Protein AF-0000000078525455 (afdb_homodimer)

Foldseek 3Di:
DAEFEDDDPLLCVLCLPPLLVVLQVVQQQDQFFDFLVRSCVVSVHDSVVSVVSQVSCVVSVQKDWDDWDQDPNDITTTMHTPLHHYHHCCVDDDPCNVSVVVSLVVLVVVLVVVLVVLVVVCPVVDPPPDPVVCVPSDDDDDDDDDDDPVVLVVVVCVVVVVCSVCSRHDPVDGDDDDDDDDDDPDPPVPD/DAEFEDDDPLLCCLCLPPLLVVLLVVQQQDQFFDFLVRSCVVSVHDSVVSVVSQVSCVVSVQKDWDDWDQDPNDITTTMHTPLHHYHHCCVDDDPCNVSVVVSLVVLVVVLVVVLVVLVVVQPVPDPPPDPVVCVPSDDDDDDDDDDDPVVLVVVVCVVVVVCSVCSHHDPVDGDDDDDDDDDDPDPPVPD

Secondary structure (DSSP, 8-state):
--EEE--SHHHHHHHH-HHHHHHHHHHHH-SS-B-HHHHHHHHTS-HHHHHHHHHHHHHHTSEEEEEEEEETTEEEEEEEE---EEE--TTS--TTHHHHHHHHHHHHHHHHHHHHHHHHHHHHHS-TT-GGGGGGTEEEEEEEEEE-HHHHHHHHHHHHHHHHHT-S--TT-EEEEEEEEEEE--SSTT-/--EEE--SHHHHHHHH-HHHHHHHHHHHH-SS-B-HHHHHHHHTS-HHHHHHHHHHHHHHTSEEEEEEEEETTEEEEEEEE---EEE--TTS--TTHHHHHHHHHHHHHHHHHHHHHHHHHHHHHS-TT-GGGGGGTEEEEEEEEEE-HHHHHHHHHHHHHHHHHT-S--TT-EEEEEEEEEEE--SSTT-

Sequence (382 aa):
MDKITLSTKKELEIYMNPVRQKLLRLLGRSKTPMTPKQLSDKLEISPSSVQHHIKKLSSLGVVELDHTEMINGITARYYKPTYVNVQIGLDHPDENNMQKEVLVQEQIARTYEGFLTQKKKYLERYDSAEPESTSNLGDILTGVIHLSEGEGKELLMMITDYLDRHAIPSEEKSPWEYAFILYNAEENPHEMDKITLSTKKELEIYMNPVRQKLLRLLGRSKTPMTPKQLSDKLEISPSSVQHHIKKLSSLGVVELDHTEMINGITARYYKPTYVNVQIGLDHPDENNMQKEVLVQEQIARTYEGFLTQKKKYLERYDSAEPESTSNLGDILTGVIHLSEGEGKELLMMITDYLDRHAIPSEEKSPWEYAFILYNAEENPHE

Organism: NCBI:txid29354

Nearest PDB structures (foldseek):
  2cwe-assembly1_A  TM=5.671E-01  e=1.864E-07  Pyrococcus horikoshii OT3
  3r0a-assembly1_A  TM=5.643E-01  e=3.741E-04  Methanosarcina mazei
  2p4w-assembly1_A  TM=4.310E-01  e=6.018E-04  Pyrococcus furiosus
  8g5s-assembly1_A  TM=4.315E-01  e=8.216E-03  Streptomyces sp. CB03234
  8g5s-assembly1_B  TM=3.822E-01  e=1.488E-02  Streptomyces sp. CB03234

Radius of gyration: 23.17 Å; Cα contacts (8 Å, |Δi|>4): 553; chains: 2; bounding box: 57×84×47 Å

InterPro domains:
  IPR011991 ArsR-like helix-turn-helix domain [cd00090] (17-82)
  IPR036388 Winged helix-like DNA-binding domain superfamily [G3DSA:1.10.10.10] (4-83)
  IPR036390 Winged helix DNA-binding domain superfamily [SSF46785] (10-108)

Structure (mmCIF, N/CA/C/O backbone):
data_AF-0000000078525455-model_v1
#
loop_
_entity.id
_entity.type
_entity.pdbx_description
1 polymer 'HTH arsR-type domain-containing protein'
#
loop_
_atom_site.group_PDB
_atom_site.id
_atom_site.type_symbol
_atom_site.label_atom_id
_atom_site.label_alt_id
_atom_site.label_comp_id
_atom_site.label_asym_id
_atom_site.label_entity_id
_atom_site.label_seq_id
_atom_site.pdbx_PDB_ins_code
_atom_site.Cartn_x
_atom_site.Cartn_y
_atom_site.Cartn_z
_atom_site.occupancy
_atom_site.B_iso_or_equiv
_atom_site.auth_seq_id
_atom_site.auth_comp_id
_atom_site.auth_asym_id
_atom_site.auth_atom_id
_atom_site.pdbx_PDB_model_num
ATOM 1 N N . MET A 1 1 ? 11.344 -16.484 4.934 1 75.31 1 MET A N 1
ATOM 2 C CA . MET A 1 1 ? 11.336 -16.953 3.547 1 75.31 1 MET A CA 1
ATOM 3 C C . MET A 1 1 ? 12.648 -16.625 2.854 1 75.31 1 MET A C 1
ATOM 5 O O . MET A 1 1 ? 13.312 -15.648 3.203 1 75.31 1 MET A O 1
ATOM 9 N N . ASP A 1 2 ? 12.992 -17.547 1.9 1 87.5 2 ASP A N 1
ATOM 10 C CA . ASP A 1 2 ? 14.188 -17.312 1.103 1 87.5 2 ASP A CA 1
ATOM 11 C C . ASP A 1 2 ? 14.047 -16.031 0.274 1 87.5 2 ASP A C 1
ATOM 13 O O . ASP A 1 2 ? 12.938 -15.586 -0.004 1 87.5 2 ASP A O 1
ATOM 17 N N . LYS A 1 3 ? 15.219 -15.5 0.036 1 93.19 3 LYS A N 1
ATOM 18 C CA . LYS A 1 3 ? 15.234 -14.258 -0.736 1 93.19 3 LYS A CA 1
ATOM 19 C C . LYS A 1 3 ? 15.992 -14.438 -2.047 1 93.19 3 LYS A C 1
ATOM 21 O O . LYS A 1 3 ? 17.031 -15.102 -2.084 1 93.19 3 LYS A O 1
ATOM 26 N N . ILE A 1 4 ? 15.438 -13.852 -3.098 1 94.94 4 ILE A N 1
ATOM 27 C CA . ILE A 1 4 ? 16.109 -13.75 -4.387 1 94.94 4 ILE A CA 1
ATOM 28 C C . ILE A 1 4 ? 16.328 -12.281 -4.742 1 94.94 4 ILE A C 1
ATOM 30 O O . ILE A 1 4 ? 15.391 -11.492 -4.762 1 94.94 4 ILE A O 1
ATOM 34 N N . THR A 1 5 ? 17.594 -11.961 -4.941 1 93.44 5 THR A N 1
ATOM 35 C CA . THR A 1 5 ? 17.922 -10.602 -5.363 1 93.44 5 THR A CA 1
ATOM 36 C C . THR A 1 5 ? 18.234 -10.562 -6.859 1 93.44 5 THR A C 1
ATOM 38 O O . THR A 1 5 ? 19.094 -11.281 -7.34 1 93.44 5 THR A O 1
ATOM 41 N N . LEU A 1 6 ? 17.438 -9.773 -7.566 1 92.56 6 LEU A N 1
ATOM 42 C CA . LEU A 1 6 ? 17.719 -9.586 -8.984 1 92.56 6 LEU A CA 1
ATOM 43 C C . LEU A 1 6 ? 18.781 -8.516 -9.195 1 92.56 6 LEU A C 1
ATOM 45 O O . LEU A 1 6 ? 18.562 -7.348 -8.883 1 92.56 6 LEU A O 1
ATOM 49 N N . SER A 1 7 ? 19.922 -8.891 -9.688 1 84.69 7 SER A N 1
ATOM 50 C CA . SER A 1 7 ? 21.078 -8.008 -9.68 1 84.69 7 SER A CA 1
ATOM 51 C C . SER A 1 7 ? 21.547 -7.688 -11.102 1 84.69 7 SER A C 1
ATOM 53 O O . SER A 1 7 ? 22.328 -6.754 -11.305 1 84.69 7 SER A O 1
ATOM 55 N N . THR A 1 8 ? 21.094 -8.5 -12.039 1 89.56 8 THR A N 1
ATOM 56 C CA . THR A 1 8 ? 21.562 -8.273 -13.406 1 89.56 8 THR A CA 1
ATOM 57 C C . THR A 1 8 ? 20.406 -7.809 -14.289 1 89.56 8 THR A C 1
ATOM 59 O O . THR A 1 8 ? 19.234 -8.07 -13.992 1 89.56 8 THR A O 1
ATOM 62 N N . LYS A 1 9 ? 20.828 -7.207 -15.352 1 90.19 9 LYS A N 1
ATOM 63 C CA . LYS A 1 9 ? 19.859 -6.773 -16.344 1 90.19 9 LYS A CA 1
ATOM 64 C C . LYS A 1 9 ? 19.047 -7.953 -16.891 1 90.19 9 LYS A C 1
ATOM 66 O O . LYS A 1 9 ? 17.828 -7.855 -17.062 1 90.19 9 LYS A O 1
ATOM 71 N N . LYS A 1 10 ? 19.734 -9.031 -17.094 1 94.06 10 LYS A N 1
ATOM 72 C CA . LYS A 1 10 ? 19.094 -10.219 -17.625 1 94.06 10 LYS A CA 1
ATOM 73 C C . LYS A 1 10 ? 18.031 -10.75 -16.672 1 94.06 10 LYS A C 1
ATOM 75 O O . LYS A 1 10 ? 16.922 -11.086 -17.094 1 94.06 10 LYS A O 1
ATOM 80 N N . GLU A 1 11 ? 18.328 -10.875 -15.422 1 95.38 11 GLU A N 1
ATOM 81 C CA . GLU A 1 11 ? 17.391 -11.359 -14.414 1 95.38 11 GLU A CA 1
ATOM 82 C C . GLU A 1 11 ? 16.172 -10.453 -14.328 1 95.38 11 GLU A C 1
ATOM 84 O O . GLU A 1 11 ? 15.039 -10.93 -14.25 1 95.38 11 GLU A O 1
ATOM 89 N N . LEU A 1 12 ? 16.438 -9.188 -14.398 1 93.69 12 LEU A N 1
ATOM 90 C CA . LEU A 1 12 ? 15.359 -8.203 -14.312 1 93.69 12 LEU A CA 1
ATOM 91 C C . LEU A 1 12 ? 14.445 -8.297 -15.531 1 93.69 12 LEU A C 1
ATOM 93 O O . LEU A 1 12 ? 13.219 -8.258 -15.398 1 93.69 12 LEU A O 1
ATOM 97 N N . GLU A 1 13 ? 15.016 -8.461 -16.641 1 94.5 13 GLU A N 1
ATOM 98 C CA . GLU A 1 13 ? 14.242 -8.586 -17.875 1 94.5 13 GLU A CA 1
ATOM 99 C C . GLU A 1 13 ? 13.352 -9.828 -17.844 1 94.5 13 GLU A C 1
ATOM 101 O O . GLU A 1 13 ? 12.203 -9.789 -18.297 1 94.5 13 GLU A O 1
ATOM 106 N N . ILE A 1 14 ? 13.898 -10.883 -17.344 1 97 14 ILE A N 1
ATOM 107 C CA . ILE A 1 14 ? 13.117 -12.109 -17.234 1 97 14 ILE A CA 1
ATOM 108 C C . ILE A 1 14 ? 11.945 -11.883 -16.281 1 97 14 ILE A C 1
ATOM 110 O O . ILE A 1 14 ? 10.797 -12.18 -16.609 1 97 14 ILE A O 1
ATOM 114 N N . TYR A 1 15 ? 12.188 -11.305 -15.219 1 96.94 15 TYR A N 1
ATOM 115 C CA . TYR A 1 15 ? 11.203 -11.164 -14.156 1 96.94 15 TYR A CA 1
ATOM 116 C C . TYR A 1 15 ? 10.125 -10.156 -14.531 1 96.94 15 TYR A C 1
ATOM 118 O O . TYR A 1 15 ? 8.945 -10.352 -14.234 1 96.94 15 TYR A O 1
ATOM 126 N N . MET A 1 16 ? 10.523 -9.094 -15.211 1 95.5 16 MET A N 1
ATOM 127 C CA . MET A 1 16 ? 9.648 -7.938 -15.398 1 95.5 16 MET A CA 1
ATOM 128 C C . MET A 1 16 ? 8.758 -8.117 -16.625 1 95.5 16 MET A C 1
ATOM 130 O O . MET A 1 16 ? 7.887 -7.285 -16.891 1 95.5 16 MET A O 1
ATOM 134 N N . ASN A 1 17 ? 8.992 -9.172 -17.344 1 96.56 17 ASN A N 1
ATOM 135 C CA . ASN A 1 17 ? 8.148 -9.43 -18.5 1 96.56 17 ASN A CA 1
ATOM 136 C C . ASN A 1 17 ? 6.668 -9.438 -18.125 1 96.56 17 ASN A C 1
ATOM 138 O O . ASN A 1 17 ? 6.266 -10.109 -17.172 1 96.56 17 ASN A O 1
ATOM 142 N N . PRO A 1 18 ? 5.855 -8.703 -18.859 1 96.38 18 PRO A N 1
ATOM 143 C CA . PRO A 1 18 ? 4.449 -8.555 -18.484 1 96.38 18 PRO A CA 1
ATOM 144 C C . PRO A 1 18 ? 3.705 -9.891 -18.422 1 96.38 18 PRO A C 1
ATOM 146 O O . PRO A 1 18 ? 2.887 -10.102 -17.531 1 96.38 18 PRO A O 1
ATOM 149 N N . VAL A 1 19 ? 3.895 -10.734 -19.375 1 97.19 19 VAL A N 1
ATOM 150 C CA . VAL A 1 19 ? 3.232 -12.039 -19.391 1 97.19 19 VAL A CA 1
ATOM 151 C C . VAL A 1 19 ? 3.674 -12.859 -18.188 1 97.19 19 VAL A C 1
ATOM 153 O O . VAL A 1 19 ? 2.855 -13.523 -17.547 1 97.19 19 VAL A O 1
ATOM 156 N N . ARG A 1 20 ? 4.934 -12.836 -17.875 1 98.19 20 ARG A N 1
ATOM 157 C CA . ARG A 1 20 ? 5.465 -13.586 -16.734 1 98.19 20 ARG A CA 1
ATOM 158 C C . ARG A 1 20 ? 4.934 -13.039 -15.422 1 98.19 20 ARG A C 1
ATOM 160 O O . ARG A 1 20 ? 4.711 -13.797 -14.469 1 98.19 20 ARG A O 1
ATOM 167 N N . GLN A 1 21 ? 4.742 -11.758 -15.367 1 97.44 21 GLN A N 1
ATOM 168 C CA . GLN A 1 21 ? 4.133 -11.172 -14.18 1 97.44 21 GLN A CA 1
ATOM 169 C C . GLN A 1 21 ? 2.701 -11.672 -14 1 97.44 21 GLN A C 1
ATOM 171 O O . GLN A 1 21 ? 2.279 -11.969 -12.883 1 97.44 21 GLN A O 1
ATOM 176 N N . LYS A 1 22 ? 1.972 -11.711 -15.086 1 97.06 22 LYS A N 1
ATOM 177 C CA . LYS A 1 22 ? 0.618 -12.258 -15.031 1 97.06 22 LYS A CA 1
ATOM 178 C C . LYS A 1 22 ? 0.632 -13.719 -14.609 1 97.06 22 LYS A C 1
ATOM 180 O O . LYS A 1 22 ? -0.206 -14.156 -13.82 1 97.06 22 LYS A O 1
ATOM 185 N N . LEU A 1 23 ? 1.537 -14.453 -15.18 1 97.88 23 LEU A N 1
ATOM 186 C CA . LEU A 1 23 ? 1.695 -15.867 -14.859 1 97.88 23 LEU A CA 1
ATOM 187 C C . LEU A 1 23 ? 1.981 -16.062 -13.375 1 97.88 23 LEU A C 1
ATOM 189 O O . LEU A 1 23 ? 1.349 -16.891 -12.719 1 97.88 23 LEU A O 1
ATOM 193 N N . LEU A 1 24 ? 2.906 -15.258 -12.859 1 97.69 24 LEU A N 1
ATOM 194 C CA . LEU A 1 24 ? 3.27 -15.344 -11.445 1 97.69 24 LEU A CA 1
ATOM 195 C C . LEU A 1 24 ? 2.078 -15 -10.555 1 97.69 24 LEU A C 1
ATOM 197 O O . LEU A 1 24 ? 1.88 -15.625 -9.508 1 97.69 24 LEU A O 1
ATOM 201 N N . ARG A 1 25 ? 1.335 -14.008 -10.945 1 96.44 25 ARG A N 1
ATOM 202 C CA . ARG A 1 25 ? 0.146 -13.617 -10.195 1 96.44 25 ARG A CA 1
ATOM 203 C C . ARG A 1 25 ? -0.874 -14.758 -10.156 1 96.44 25 ARG A C 1
ATOM 205 O O . ARG A 1 25 ? -1.44 -15.047 -9.102 1 96.44 25 ARG A O 1
ATOM 212 N N . LEU A 1 26 ? -1.142 -15.422 -11.273 1 96.19 26 LEU A N 1
ATOM 213 C CA . LEU A 1 26 ? -2.074 -16.547 -11.359 1 96.19 26 LEU A CA 1
ATOM 214 C C . LEU A 1 26 ? -1.628 -17.688 -10.461 1 96.19 26 LEU A C 1
ATOM 216 O O . LEU A 1 26 ? -2.43 -18.234 -9.703 1 96.19 26 LEU A O 1
ATOM 220 N N . LEU A 1 27 ? -0.378 -18.016 -10.578 1 97.31 27 LEU A N 1
ATOM 221 C CA . LEU A 1 27 ? 0.161 -19.094 -9.758 1 97.31 27 LEU A CA 1
ATOM 222 C C . LEU A 1 27 ? 0.09 -18.75 -8.281 1 97.31 27 LEU A C 1
ATOM 224 O O . LEU A 1 27 ? -0.248 -19.594 -7.449 1 97.31 27 LEU A O 1
ATOM 228 N N . GLY A 1 28 ? 0.42 -17.516 -7.977 1 96.25 28 GLY A N 1
ATOM 229 C CA . GLY A 1 28 ? 0.411 -17.062 -6.594 1 96.25 28 GLY A CA 1
ATOM 230 C C . GLY A 1 28 ? -0.969 -17.094 -5.965 1 96.25 28 GLY A C 1
ATOM 231 O O . GLY A 1 28 ? -1.109 -17.375 -4.777 1 96.25 28 GLY A O 1
ATOM 232 N N . ARG A 1 29 ? -1.958 -16.781 -6.711 1 96 29 ARG A N 1
ATOM 233 C CA . ARG A 1 29 ? -3.328 -16.734 -6.211 1 96 29 ARG A CA 1
ATOM 234 C C . ARG A 1 29 ? -3.924 -18.141 -6.113 1 96 29 ARG A C 1
ATOM 236 O O . ARG A 1 29 ? -4.906 -18.359 -5.398 1 96 29 ARG A O 1
ATOM 243 N N . SER A 1 30 ? -3.379 -19.031 -6.848 1 95.06 30 SER A N 1
ATOM 244 C CA . SER A 1 30 ? -3.957 -20.375 -6.918 1 95.06 30 SER A CA 1
ATOM 245 C C . SER A 1 30 ? -3.645 -21.172 -5.66 1 95.06 30 SER A C 1
ATOM 247 O O . SER A 1 30 ? -2.533 -21.109 -5.133 1 95.06 30 SER A O 1
ATOM 249 N N . LYS A 1 31 ? -4.609 -22.016 -5.277 1 92.5 31 LYS A N 1
ATOM 250 C CA . LYS A 1 31 ? -4.414 -22.906 -4.133 1 92.5 31 LYS A CA 1
ATOM 251 C C . LYS A 1 31 ? -3.686 -24.172 -4.543 1 92.5 31 LYS A C 1
ATOM 253 O O . LYS A 1 31 ? -3.189 -24.922 -3.689 1 92.5 31 LYS A O 1
ATOM 258 N N . THR A 1 32 ? -3.678 -24.406 -5.836 1 94.5 32 THR A N 1
ATOM 259 C CA . THR A 1 32 ? -3.104 -25.641 -6.352 1 94.5 32 THR A CA 1
ATOM 260 C C . THR A 1 32 ? -2.117 -25.344 -7.48 1 94.5 32 THR A C 1
ATOM 262 O O . THR A 1 32 ? -2.252 -24.344 -8.188 1 94.5 32 THR A O 1
ATOM 265 N N . PRO A 1 33 ? -1.069 -26.25 -7.617 1 97.25 33 PRO A N 1
ATOM 266 C CA . 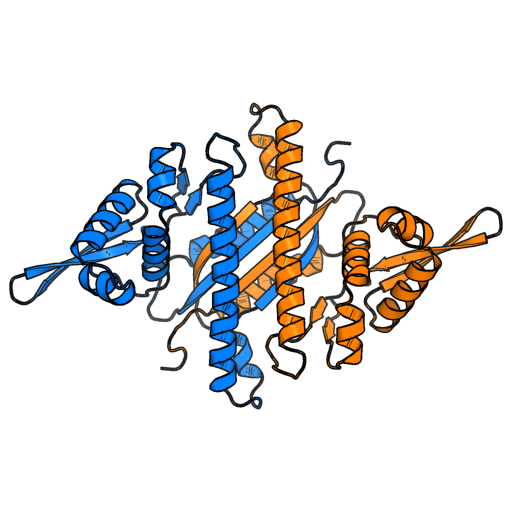PRO A 1 33 ? -0.205 -26.125 -8.797 1 97.25 33 PRO A CA 1
ATOM 267 C C . PRO A 1 33 ? -0.976 -26.219 -10.109 1 97.25 33 PRO A C 1
ATOM 269 O O . PRO A 1 33 ? -2.1 -26.734 -10.133 1 97.25 33 PRO A O 1
ATOM 272 N N . MET A 1 34 ? -0.359 -25.719 -11.195 1 97.5 34 MET A N 1
ATOM 273 C CA . MET A 1 34 ? -1.054 -25.672 -12.477 1 97.5 34 MET A CA 1
ATOM 274 C C . MET A 1 34 ? -0.164 -26.219 -13.594 1 97.5 34 MET A C 1
ATOM 276 O O . MET A 1 34 ? 1.06 -26.078 -13.539 1 97.5 34 MET A O 1
ATOM 280 N N . THR A 1 35 ? -0.818 -26.766 -14.578 1 97.19 35 THR A N 1
ATOM 281 C CA . THR A 1 35 ? -0.114 -27.203 -15.773 1 97.19 35 THR A CA 1
ATOM 282 C C . THR A 1 35 ? 0.042 -26.062 -16.766 1 97.19 35 THR A C 1
ATOM 284 O O . THR A 1 35 ? -0.703 -25.078 -16.719 1 97.19 35 THR A O 1
ATOM 287 N N . PRO A 1 36 ? 1.062 -26.203 -17.688 1 97.38 36 PRO A N 1
ATOM 288 C CA . PRO A 1 36 ? 1.165 -25.219 -18.766 1 97.38 36 PRO A CA 1
ATOM 289 C C . PRO A 1 36 ? -0.134 -25.062 -19.547 1 97.38 36 PRO A C 1
ATOM 291 O O . PRO A 1 36 ? -0.483 -23.953 -19.969 1 97.38 36 PRO A O 1
ATOM 294 N N . LYS A 1 37 ? -0.863 -26.125 -19.656 1 96.06 37 LYS A N 1
ATOM 295 C CA . LYS A 1 37 ? -2.133 -26.062 -20.375 1 96.06 37 LYS A CA 1
ATOM 296 C C . LYS A 1 37 ? -3.15 -25.203 -19.625 1 96.06 37 LYS A C 1
ATOM 298 O O . LYS A 1 37 ? -3.83 -24.375 -20.234 1 96.06 37 LYS A O 1
ATOM 303 N N . GLN A 1 38 ? -3.287 -25.453 -18.391 1 96.81 38 GLN A N 1
ATOM 304 C CA . GLN A 1 38 ? -4.195 -24.656 -17.578 1 96.81 38 GLN A CA 1
ATOM 305 C C . GLN A 1 38 ? -3.828 -23.172 -17.609 1 96.81 38 GLN A C 1
ATOM 307 O O . GLN A 1 38 ? -4.699 -22.312 -17.75 1 96.81 38 GLN A O 1
ATOM 312 N N . LEU A 1 39 ? -2.561 -22.891 -17.516 1 97.81 39 LEU A N 1
ATOM 313 C CA . LEU A 1 39 ? -2.082 -21.516 -17.562 1 97.81 39 LEU A CA 1
ATOM 314 C C . LEU A 1 39 ? -2.32 -20.891 -18.938 1 97.81 39 LEU A C 1
ATOM 316 O O . LEU A 1 39 ? -2.67 -19.719 -19.047 1 97.81 39 LEU A O 1
ATOM 320 N N . SER A 1 40 ? -2.078 -21.656 -19.938 1 97.94 40 SER A N 1
ATOM 321 C CA . SER A 1 40 ? -2.326 -21.219 -21.312 1 97.94 40 SER A CA 1
ATOM 322 C C . SER A 1 40 ? -3.771 -20.781 -21.5 1 97.94 40 SER A C 1
ATOM 324 O O . SER A 1 40 ? -4.031 -19.719 -22.078 1 97.94 40 SER A O 1
ATOM 326 N N . ASP A 1 41 ? -4.73 -21.516 -20.984 1 97.31 41 ASP A N 1
ATOM 327 C CA . ASP A 1 41 ? -6.148 -21.188 -21.078 1 97.31 41 ASP A CA 1
ATOM 328 C C . ASP A 1 41 ? -6.473 -19.891 -20.344 1 97.31 41 ASP A C 1
ATOM 330 O O . ASP A 1 41 ? -7.199 -19.047 -20.875 1 97.31 41 ASP A O 1
ATOM 334 N N . LYS A 1 42 ? -5.883 -19.688 -19.266 1 96.19 42 LYS A N 1
ATOM 335 C CA . LYS A 1 42 ? -6.18 -18.516 -18.438 1 96.19 42 LYS A CA 1
ATOM 336 C C . LYS A 1 42 ? -5.527 -17.25 -19.016 1 96.19 42 LYS A C 1
ATOM 338 O O . LYS A 1 42 ? -6.078 -16.156 -18.906 1 96.19 42 LYS A O 1
ATOM 343 N N . LEU A 1 43 ? -4.355 -17.406 -19.609 1 97 43 LEU A N 1
ATOM 344 C CA . LEU A 1 43 ? -3.605 -16.266 -20.125 1 97 43 LEU A CA 1
ATOM 345 C C . LEU A 1 43 ? -3.93 -16.031 -21.609 1 97 43 LEU A C 1
ATOM 347 O O . LEU A 1 43 ? -3.566 -14.992 -22.156 1 97 43 LEU A O 1
ATOM 351 N N . GLU A 1 44 ? -4.559 -16.953 -22.188 1 96.88 44 GLU A N 1
ATOM 352 C CA . GLU A 1 44 ? -4.922 -16.891 -23.594 1 96.88 44 GLU A CA 1
ATOM 353 C C . GLU A 1 44 ? -3.688 -16.766 -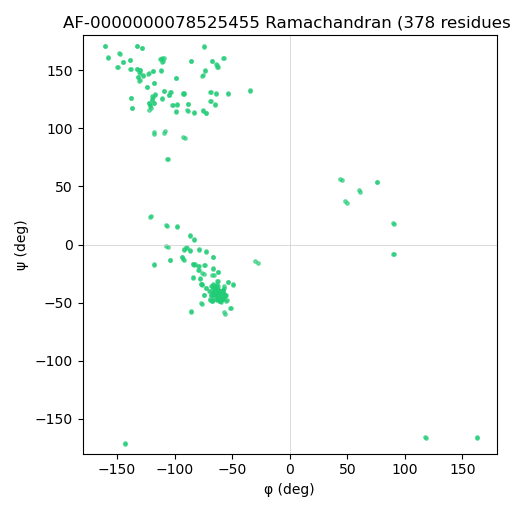24.484 1 96.88 44 GLU A C 1
ATOM 355 O O . GLU A 1 44 ? -3.629 -15.898 -25.359 1 96.88 44 GLU A O 1
ATOM 360 N N . ILE A 1 45 ? -2.682 -17.594 -24.219 1 97.44 45 ILE A N 1
ATOM 361 C CA . ILE A 1 45 ? -1.485 -17.766 -25.031 1 97.44 45 ILE A CA 1
ATOM 362 C C . ILE A 1 45 ? -1.204 -19.25 -25.234 1 97.44 45 ILE A C 1
ATOM 364 O O . ILE A 1 45 ? -1.836 -20.094 -24.594 1 97.44 45 ILE A O 1
ATOM 368 N N . SER A 1 46 ? -0.291 -19.609 -26.078 1 96.69 46 SER A N 1
ATOM 369 C CA . SER A 1 46 ? -0.031 -21 -26.422 1 96.69 46 SER A CA 1
ATOM 370 C C . SER A 1 46 ? 0.679 -21.734 -25.281 1 96.69 46 SER A C 1
ATOM 372 O O . SER A 1 46 ? 1.465 -21.125 -24.547 1 96.69 46 SER A O 1
ATOM 374 N N . PRO A 1 47 ? 0.423 -23.031 -25.172 1 95.5 47 PRO A N 1
ATOM 375 C CA . PRO A 1 47 ? 1.151 -23.812 -24.172 1 95.5 47 PRO A CA 1
ATOM 376 C C . PRO A 1 47 ? 2.666 -23.734 -24.359 1 95.5 47 PRO A C 1
ATOM 378 O O . PRO A 1 47 ? 3.408 -23.734 -23.375 1 95.5 47 PRO A O 1
ATOM 381 N N . SER A 1 48 ? 3.08 -23.688 -25.547 1 96.12 48 SER A N 1
ATOM 382 C CA . SER A 1 48 ? 4.512 -23.594 -25.812 1 96.12 48 SER A CA 1
ATOM 383 C C . SER A 1 48 ? 5.086 -22.297 -25.25 1 96.12 48 SER A C 1
ATOM 385 O O . SER A 1 48 ? 6.191 -22.297 -24.703 1 96.12 48 SER A O 1
ATOM 387 N N . SER A 1 49 ? 4.363 -21.203 -25.438 1 97.69 49 SER A N 1
ATOM 388 C CA . SER A 1 49 ? 4.777 -19.922 -24.875 1 97.69 49 SER A CA 1
ATOM 389 C C . SER A 1 49 ? 4.844 -19.984 -23.344 1 97.69 49 SER A C 1
ATOM 391 O O . SER A 1 49 ? 5.801 -19.5 -22.734 1 97.69 49 SER A O 1
ATOM 393 N N . VAL A 1 50 ? 3.844 -20.609 -22.812 1 98.38 50 VAL A N 1
ATOM 394 C CA . VAL A 1 50 ? 3.805 -20.75 -21.359 1 98.38 50 VAL A CA 1
ATOM 395 C C . VAL A 1 50 ? 5.02 -21.531 -20.875 1 98.38 50 VAL A C 1
ATOM 397 O O . VAL A 1 50 ? 5.672 -21.156 -19.906 1 98.38 50 VAL A O 1
ATOM 400 N N . GLN A 1 51 ? 5.289 -22.594 -21.5 1 97.62 51 GLN A N 1
ATOM 401 C CA . GLN A 1 51 ? 6.43 -23.422 -21.125 1 97.62 51 GLN A CA 1
ATOM 402 C C . GLN A 1 51 ? 7.73 -22.625 -21.188 1 97.62 51 GLN A C 1
ATOM 404 O O . GLN A 1 51 ? 8.578 -22.75 -20.297 1 97.62 51 GLN A O 1
ATOM 409 N N . HIS A 1 52 ? 7.828 -21.812 -22.172 1 98.31 52 HIS A N 1
ATOM 410 C CA . HIS A 1 52 ? 9 -20.953 -22.297 1 98.31 52 HIS A CA 1
ATOM 411 C C . HIS A 1 52 ? 9.109 -20 -21.125 1 98.31 52 HIS A C 1
ATOM 413 O O . HIS A 1 52 ? 10.188 -19.828 -20.547 1 98.31 52 HIS A O 1
ATOM 419 N N . HIS A 1 53 ? 8.062 -19.375 -20.781 1 98.69 53 HIS A N 1
ATOM 420 C CA . HIS A 1 53 ? 8.047 -18.438 -19.672 1 98.69 53 HIS A CA 1
ATOM 421 C C . HIS A 1 53 ? 8.344 -19.141 -18.344 1 98.69 53 HIS A C 1
ATOM 423 O O . HIS A 1 53 ? 9.078 -18.609 -17.516 1 98.69 53 HIS A O 1
ATOM 429 N N . ILE A 1 54 ? 7.793 -20.328 -18.203 1 98.56 54 ILE A N 1
ATOM 430 C CA . ILE A 1 54 ? 8.023 -21.109 -17 1 98.56 54 ILE A CA 1
ATOM 431 C C . ILE A 1 54 ? 9.5 -21.453 -16.875 1 98.56 54 ILE A C 1
ATOM 433 O O . ILE A 1 54 ? 10.078 -21.375 -15.789 1 98.56 54 ILE A O 1
ATOM 437 N N . LYS A 1 55 ? 10.07 -21.828 -17.938 1 98.44 55 LYS A N 1
ATOM 438 C CA . LYS A 1 55 ? 11.492 -22.156 -17.938 1 98.44 55 LYS A CA 1
ATOM 439 C C . LYS A 1 55 ? 12.336 -20.953 -17.5 1 98.44 55 LYS A C 1
ATOM 441 O O . LYS A 1 55 ? 13.242 -21.094 -16.672 1 98.44 55 LYS A O 1
ATOM 446 N N . LYS A 1 56 ? 12.07 -19.844 -18.016 1 98.5 56 LYS A N 1
ATOM 447 C CA . LYS A 1 56 ? 12.797 -18.625 -17.656 1 98.5 56 LYS A CA 1
ATOM 448 C C . LYS A 1 56 ? 12.586 -18.266 -16.188 1 98.5 56 LYS A C 1
ATOM 450 O O . LYS A 1 56 ? 13.539 -17.953 -15.484 1 98.5 56 LYS A O 1
ATOM 455 N N . LEU A 1 57 ? 11.367 -18.359 -15.75 1 98.5 57 LEU A N 1
ATOM 456 C CA . LEU A 1 57 ? 11.062 -18.047 -14.359 1 98.5 57 LEU A CA 1
ATOM 457 C C . LEU A 1 57 ? 11.711 -19.062 -13.422 1 98.5 57 LEU A C 1
ATOM 459 O O . LEU A 1 57 ? 12.148 -18.703 -12.328 1 98.5 57 LEU A O 1
ATOM 463 N N . SER A 1 58 ? 11.719 -20.312 -13.875 1 98.31 58 SER A N 1
ATOM 464 C CA . SER A 1 58 ? 12.367 -21.359 -13.094 1 98.31 58 SER A CA 1
ATOM 465 C C . SER A 1 58 ? 13.859 -21.094 -12.945 1 98.31 58 SER A C 1
ATOM 467 O O . SER A 1 58 ? 14.445 -21.359 -11.898 1 98.31 58 SER A O 1
ATOM 469 N N . SER A 1 59 ? 14.414 -20.562 -13.953 1 97.81 59 SER A N 1
ATOM 470 C CA . SER A 1 59 ? 15.844 -20.25 -13.922 1 97.81 59 SER A CA 1
ATOM 471 C C . SER A 1 59 ? 16.156 -19.156 -12.898 1 97.81 59 SER A C 1
ATOM 473 O O . SER A 1 59 ? 17.281 -19.062 -12.406 1 97.81 59 SER A O 1
ATOM 475 N N . LEU A 1 60 ? 15.18 -18.328 -12.625 1 97.12 60 LEU A N 1
ATOM 476 C CA . LEU A 1 60 ? 15.328 -17.281 -11.625 1 97.12 60 LEU A CA 1
ATOM 477 C C . LEU A 1 60 ? 15.078 -17.828 -10.227 1 97.12 60 LEU A C 1
ATOM 479 O O . LEU A 1 60 ? 15.414 -17.172 -9.227 1 97.12 60 LEU A O 1
ATOM 483 N N . GLY A 1 61 ? 14.438 -18.984 -10.172 1 97.38 61 GLY A N 1
ATOM 484 C CA . GLY A 1 61 ? 14.141 -19.609 -8.883 1 97.38 61 GLY A CA 1
ATOM 485 C C . GLY A 1 61 ? 12.797 -19.188 -8.32 1 97.38 61 GLY A C 1
ATOM 486 O O . GLY A 1 61 ? 12.516 -19.406 -7.141 1 97.38 61 GLY A O 1
ATOM 487 N N . VAL A 1 62 ? 11.883 -18.625 -9.156 1 97.94 62 VAL A N 1
ATOM 488 C CA . VAL A 1 62 ? 10.625 -18.094 -8.633 1 97.94 62 VAL A CA 1
ATOM 489 C C . VAL A 1 62 ? 9.484 -19.047 -8.953 1 97.94 62 VAL A C 1
ATOM 491 O O . VAL A 1 62 ? 8.398 -18.938 -8.383 1 97.94 62 VAL A O 1
ATOM 494 N N . VAL A 1 63 ? 9.68 -20.016 -9.836 1 98.44 63 VAL A N 1
ATOM 495 C CA . VAL A 1 63 ? 8.734 -21.078 -10.172 1 98.44 63 VAL A CA 1
ATOM 496 C C . VAL A 1 63 ? 9.445 -22.438 -10.148 1 98.44 63 VAL A C 1
ATOM 498 O O . VAL A 1 63 ? 10.617 -22.531 -10.531 1 98.44 63 VAL A O 1
ATOM 501 N N . GLU A 1 64 ? 8.703 -23.438 -9.695 1 98.31 64 GLU A N 1
ATOM 502 C CA . GLU A 1 64 ? 9.312 -24.766 -9.664 1 98.31 64 GLU A CA 1
ATOM 503 C C . GLU A 1 64 ? 8.281 -25.859 -9.984 1 98.31 64 GLU A C 1
ATOM 505 O O . GLU A 1 64 ? 7.074 -25.625 -9.852 1 98.31 64 GLU A O 1
ATOM 510 N N . LEU A 1 65 ? 8.805 -26.984 -10.43 1 98.44 65 LEU A N 1
ATOM 511 C CA . LEU A 1 65 ? 7.969 -28.156 -10.648 1 98.44 65 LEU A CA 1
ATOM 512 C C . LEU A 1 65 ? 7.473 -28.719 -9.32 1 98.44 65 LEU A C 1
ATOM 514 O O . LEU A 1 65 ? 8.258 -28.938 -8.398 1 98.44 65 LEU A O 1
ATOM 518 N N . ASP A 1 66 ? 6.18 -28.812 -9.227 1 98.06 66 ASP A N 1
ATOM 519 C CA . ASP A 1 66 ? 5.598 -29.391 -8.008 1 98.06 66 ASP A CA 1
ATOM 520 C C . ASP A 1 66 ? 5.531 -30.906 -8.094 1 98.06 66 ASP A C 1
ATOM 522 O O . ASP A 1 66 ? 6.059 -31.609 -7.223 1 98.06 66 ASP A O 1
ATOM 526 N N . HIS A 1 67 ? 4.828 -31.453 -9.148 1 97.94 67 HIS A N 1
ATOM 527 C CA . HIS A 1 67 ? 4.707 -32.875 -9.391 1 97.94 67 HIS A CA 1
ATOM 528 C C . HIS A 1 67 ? 4.312 -33.156 -10.836 1 97.94 67 HIS A C 1
ATOM 530 O O . HIS A 1 67 ? 4.082 -32.25 -11.617 1 97.94 67 HIS A O 1
ATOM 536 N N . THR A 1 68 ? 4.387 -34.438 -11.133 1 97.75 68 THR A N 1
ATOM 537 C CA . THR A 1 68 ? 3.945 -34.875 -12.453 1 97.75 68 THR A CA 1
ATOM 538 C C . THR A 1 68 ? 2.848 -35.938 -12.328 1 97.75 68 THR A C 1
ATOM 540 O O . THR A 1 68 ? 2.738 -36.594 -11.297 1 97.75 68 THR A O 1
ATOM 543 N N . GLU A 1 69 ? 2.006 -35.875 -13.266 1 96.69 69 GLU A N 1
ATOM 544 C CA . GLU A 1 69 ? 0.963 -36.906 -13.375 1 96.69 69 GLU A CA 1
ATOM 545 C C . GLU A 1 69 ? 0.894 -37.469 -14.789 1 96.69 69 GLU A C 1
ATOM 547 O O . GLU A 1 69 ? 1.039 -36.75 -15.766 1 96.69 69 GLU A O 1
ATOM 552 N N . MET A 1 70 ? 0.659 -38.812 -14.766 1 95.25 70 MET A N 1
ATOM 553 C CA . MET A 1 70 ? 0.417 -39.438 -16.062 1 95.25 70 MET A CA 1
ATOM 554 C C . MET A 1 70 ? -1.063 -39.406 -16.422 1 95.25 70 MET A C 1
ATOM 556 O O . MET A 1 70 ? -1.9 -39.969 -15.711 1 95.25 70 MET A O 1
ATOM 560 N N . ILE A 1 71 ? -1.374 -38.688 -17.484 1 91.69 71 ILE A N 1
ATOM 561 C CA . ILE A 1 71 ? -2.752 -38.562 -17.938 1 91.69 71 ILE A CA 1
ATOM 562 C C . ILE A 1 71 ? -2.85 -39.062 -19.391 1 91.69 71 ILE A C 1
ATOM 564 O O . ILE A 1 71 ? -2.312 -38.438 -20.297 1 91.69 71 ILE A O 1
ATOM 568 N N . ASN A 1 72 ? -3.646 -40.188 -19.531 1 92.19 72 ASN A N 1
ATOM 569 C CA . ASN A 1 72 ? -3.826 -40.781 -20.859 1 92.19 72 ASN A CA 1
ATOM 570 C C . ASN A 1 72 ? -2.492 -41 -21.562 1 92.19 72 ASN A C 1
ATOM 572 O O . ASN A 1 72 ? -2.346 -40.656 -22.734 1 92.19 72 ASN A O 1
ATOM 576 N N . GLY A 1 73 ? -1.482 -41.344 -20.859 1 92.62 73 GLY A N 1
ATOM 577 C CA . GLY A 1 73 ? -0.191 -41.688 -21.438 1 92.62 73 GLY A CA 1
ATOM 578 C C . GLY A 1 73 ? 0.741 -40.5 -21.578 1 92.62 73 GLY A C 1
ATOM 579 O O . GLY A 1 73 ? 1.877 -40.656 -22.031 1 92.62 73 GLY A O 1
ATOM 580 N N . ILE A 1 74 ? 0.247 -39.344 -21.344 1 92.12 74 ILE A N 1
ATOM 581 C CA . ILE A 1 74 ? 1.062 -38.125 -21.453 1 92.12 74 ILE A CA 1
ATOM 582 C C . ILE A 1 74 ? 1.418 -37.625 -20.047 1 92.12 74 ILE A C 1
ATOM 584 O O . ILE A 1 74 ? 0.564 -37.594 -19.156 1 92.12 74 ILE A O 1
ATOM 588 N N . THR A 1 75 ? 2.703 -37.344 -19.859 1 95.81 75 THR A N 1
ATOM 589 C CA . THR A 1 75 ? 3.139 -36.812 -18.578 1 95.81 75 THR A CA 1
ATOM 590 C C . THR A 1 75 ? 2.748 -35.344 -18.438 1 95.81 75 THR A C 1
ATOM 592 O O . THR A 1 75 ? 3.246 -34.5 -19.156 1 95.81 75 THR A O 1
ATOM 595 N N . ALA A 1 76 ? 1.856 -35.094 -17.453 1 95.94 76 ALA A N 1
ATOM 596 C CA . ALA A 1 76 ? 1.48 -33.719 -17.125 1 95.94 76 ALA A CA 1
ATOM 597 C C . ALA A 1 76 ? 2.363 -33.156 -16.016 1 95.94 76 ALA A C 1
ATOM 599 O O . ALA A 1 76 ? 2.578 -33.812 -14.992 1 95.94 76 ALA A O 1
ATOM 600 N N . ARG A 1 77 ? 2.93 -31.969 -16.219 1 97.56 77 ARG A N 1
ATOM 601 C CA . ARG A 1 77 ? 3.783 -31.312 -15.234 1 97.56 77 ARG A CA 1
ATOM 602 C C . ARG A 1 77 ? 3.041 -30.172 -14.547 1 97.56 77 ARG A C 1
ATOM 604 O O . ARG A 1 77 ? 2.436 -29.328 -15.211 1 97.56 77 ARG A O 1
ATOM 611 N N . TYR A 1 78 ? 3.074 -30.188 -13.227 1 98.25 78 TYR A N 1
ATOM 612 C CA . TYR A 1 78 ? 2.404 -29.156 -12.438 1 98.25 78 TYR A CA 1
ATOM 613 C C . TYR A 1 78 ? 3.418 -28.25 -11.773 1 98.25 78 TYR A C 1
ATOM 615 O O . TYR A 1 78 ? 4.367 -28.703 -11.141 1 98.25 78 TYR A O 1
ATOM 623 N N . TYR A 1 79 ? 3.156 -26.906 -11.914 1 98.5 79 TYR A N 1
ATOM 624 C CA . TYR A 1 79 ? 4.109 -25.938 -11.414 1 98.5 79 TYR A CA 1
ATOM 625 C C . TYR A 1 79 ? 3.479 -25.062 -10.336 1 98.5 79 TYR A C 1
ATOM 627 O O . TYR A 1 79 ? 2.26 -24.859 -10.32 1 98.5 79 TYR A O 1
ATOM 635 N N . LYS A 1 80 ? 4.285 -24.625 -9.422 1 98.06 80 LYS A N 1
ATOM 636 C CA . LYS A 1 80 ? 3.895 -23.719 -8.344 1 98.06 80 LYS A CA 1
ATOM 637 C C . LYS A 1 80 ? 4.965 -22.656 -8.102 1 98.06 80 LYS A C 1
ATOM 639 O O . LYS A 1 80 ? 6.109 -22.812 -8.539 1 98.06 80 LYS A O 1
ATOM 644 N N . PRO A 1 81 ? 4.566 -21.531 -7.473 1 97.25 81 PRO A N 1
ATOM 645 C CA . PRO A 1 81 ? 5.613 -20.594 -7.059 1 97.25 81 PRO A CA 1
ATOM 646 C C . PRO A 1 81 ? 6.559 -21.188 -6.016 1 97.25 81 PRO A C 1
ATOM 648 O O . PRO A 1 81 ? 6.188 -22.125 -5.301 1 97.25 81 PRO A O 1
ATOM 651 N N . THR A 1 82 ? 7.773 -20.672 -5.941 1 96.19 82 THR A N 1
ATOM 652 C CA . THR A 1 82 ? 8.711 -21.062 -4.895 1 96.19 82 THR A CA 1
ATOM 653 C C . THR A 1 82 ? 8.453 -20.266 -3.617 1 96.19 82 THR A C 1
ATOM 655 O O . THR A 1 82 ? 9.094 -20.5 -2.592 1 96.19 82 THR A O 1
ATOM 658 N N . TYR A 1 83 ? 7.516 -19.469 -3.469 1 93.19 83 TYR A N 1
ATOM 659 C CA . TYR A 1 83 ? 7.09 -18.625 -2.354 1 93.19 83 TYR A CA 1
ATOM 660 C C . TYR A 1 83 ? 8.281 -17.938 -1.71 1 93.19 83 TYR A C 1
ATOM 662 O O . TYR A 1 83 ? 8.516 -18.078 -0.507 1 93.19 83 TYR A O 1
ATOM 670 N N . VAL A 1 84 ? 9.031 -17.203 -2.525 1 94.62 84 VAL A N 1
ATOM 671 C CA . VAL A 1 84 ? 10.211 -16.469 -2.098 1 94.62 84 VAL A CA 1
ATOM 672 C C . VAL A 1 84 ? 9.922 -14.969 -2.16 1 94.62 84 VAL A C 1
ATOM 674 O O . VAL A 1 84 ? 8.969 -14.539 -2.809 1 94.62 84 VAL A O 1
ATOM 677 N N . ASN A 1 85 ? 10.75 -14.266 -1.426 1 95.06 85 ASN A N 1
ATOM 678 C CA . ASN A 1 85 ? 10.766 -12.812 -1.558 1 95.06 85 ASN A CA 1
ATOM 679 C C . ASN A 1 85 ? 11.734 -12.359 -2.65 1 95.06 85 ASN A C 1
ATOM 681 O O . ASN A 1 85 ? 12.922 -12.68 -2.605 1 95.06 85 ASN A O 1
ATOM 685 N N . VAL A 1 86 ? 11.195 -11.656 -3.627 1 96.31 86 VAL A N 1
ATOM 686 C CA . VAL A 1 86 ? 12.023 -11.156 -4.723 1 96.31 86 VAL A CA 1
ATOM 687 C C . VAL A 1 86 ? 12.391 -9.695 -4.469 1 96.31 86 VAL A C 1
ATOM 689 O O . VAL A 1 86 ? 11.516 -8.852 -4.293 1 96.31 86 VAL A O 1
ATOM 692 N N . GLN A 1 87 ? 13.695 -9.43 -4.379 1 94 87 GLN A N 1
ATOM 693 C CA . GLN A 1 87 ? 14.195 -8.062 -4.219 1 94 87 GLN A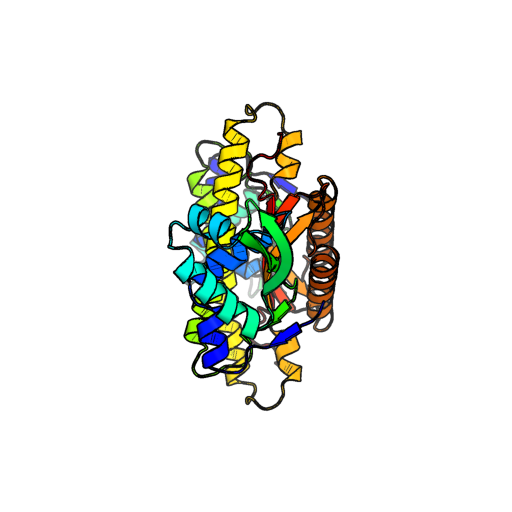 CA 1
ATOM 694 C C . GLN A 1 87 ? 14.656 -7.488 -5.555 1 94 87 GLN A C 1
ATOM 696 O O . GLN A 1 87 ? 15.633 -7.973 -6.141 1 94 87 GLN A O 1
ATOM 701 N N . ILE A 1 88 ? 13.977 -6.48 -6 1 91.75 88 ILE A N 1
ATOM 702 C CA . ILE A 1 88 ? 14.336 -5.926 -7.297 1 91.75 88 ILE A CA 1
ATOM 703 C C . ILE A 1 88 ? 15.312 -4.762 -7.109 1 91.75 88 ILE A C 1
ATOM 705 O O . ILE A 1 88 ? 15.938 -4.305 -8.07 1 91.75 88 ILE A O 1
ATOM 709 N N . GLY A 1 89 ? 15.492 -4.305 -5.848 1 85.19 89 GLY A N 1
ATOM 710 C CA . GLY A 1 89 ? 16.516 -3.336 -5.516 1 85.19 89 GLY A CA 1
ATOM 711 C C . GLY A 1 89 ? 16.172 -1.923 -5.941 1 85.19 89 GLY A C 1
ATOM 712 O O . GLY A 1 89 ? 16.984 -1.252 -6.594 1 85.19 89 GLY A O 1
ATOM 713 N N . LEU A 1 90 ? 15.055 -1.476 -5.531 1 79.88 90 LEU A N 1
ATOM 714 C CA . LEU A 1 90 ? 14.648 -0.11 -5.836 1 79.88 90 LEU A CA 1
ATOM 715 C C . LEU A 1 90 ? 15.539 0.899 -5.125 1 79.88 90 LEU A C 1
ATOM 717 O O . LEU A 1 90 ? 15.609 2.062 -5.523 1 79.88 90 LEU A O 1
ATOM 721 N N . ASP A 1 91 ? 16.203 0.461 -4.102 1 72.75 91 ASP A N 1
ATOM 722 C CA . ASP A 1 91 ? 17.031 1.353 -3.297 1 72.75 91 ASP A CA 1
ATOM 723 C C . ASP A 1 91 ? 18.469 1.411 -3.838 1 72.75 91 ASP A C 1
ATOM 725 O O . ASP A 1 91 ? 19.297 2.143 -3.309 1 72.75 91 ASP A O 1
ATOM 729 N N . HIS A 1 92 ? 18.781 0.629 -4.906 1 73.31 92 HIS A N 1
ATOM 730 C CA . HIS A 1 92 ? 20.078 0.659 -5.559 1 73.31 92 HIS A CA 1
ATOM 731 C C . HIS A 1 92 ? 19.969 1.106 -7.012 1 73.31 92 HIS A C 1
ATOM 733 O O . HIS A 1 92 ? 19.734 0.286 -7.898 1 73.31 92 HIS A O 1
ATOM 739 N N . PRO A 1 93 ? 20.172 2.363 -7.184 1 73.38 93 PRO A N 1
ATOM 740 C CA . PRO A 1 93 ? 19.984 2.867 -8.547 1 73.38 93 PRO A CA 1
ATOM 741 C C . PRO A 1 93 ? 20.984 2.262 -9.539 1 73.38 93 PRO A C 1
ATOM 743 O O . PRO A 1 93 ? 22.141 2.045 -9.195 1 73.38 93 PRO A O 1
ATOM 746 N N . ASP A 1 94 ? 20.453 1.792 -10.586 1 81.12 94 ASP A N 1
ATOM 747 C CA . ASP A 1 94 ? 21.234 1.289 -11.719 1 81.12 94 ASP A CA 1
ATOM 748 C C . ASP A 1 94 ? 20.547 1.64 -13.039 1 81.12 94 ASP A C 1
ATOM 750 O O . ASP A 1 94 ? 19.703 2.537 -13.094 1 81.12 94 ASP A O 1
ATOM 754 N N . GLU A 1 95 ? 21.031 1.092 -14.133 1 83.31 95 GLU A N 1
ATOM 755 C CA . GLU A 1 95 ? 20.531 1.435 -15.461 1 83.31 95 GLU A CA 1
ATOM 756 C C . GLU A 1 95 ? 19.094 0.977 -15.641 1 83.31 95 GLU A C 1
ATOM 758 O O . GLU A 1 95 ? 18.406 1.431 -16.562 1 83.31 95 GLU A O 1
ATOM 763 N N . ASN A 1 96 ? 18.594 0.184 -14.719 1 86.06 96 ASN A N 1
ATOM 764 C CA . ASN A 1 96 ? 17.25 -0.376 -14.859 1 86.06 96 ASN A CA 1
ATOM 765 C C . ASN A 1 96 ? 16.266 0.278 -13.891 1 86.06 96 ASN A C 1
ATOM 767 O O . ASN A 1 96 ? 15.156 -0.223 -13.688 1 86.06 96 ASN A O 1
ATOM 771 N N . ASN A 1 97 ? 16.625 1.364 -13.375 1 87.25 97 ASN A N 1
ATOM 772 C CA . ASN A 1 97 ? 15.828 1.979 -12.328 1 87.25 97 ASN A CA 1
ATOM 773 C C . ASN A 1 97 ? 14.438 2.357 -12.836 1 87.25 97 ASN A C 1
ATOM 775 O O . ASN A 1 97 ? 13.438 2.148 -12.141 1 87.25 97 ASN A O 1
ATOM 779 N N . MET A 1 98 ? 14.43 2.871 -14.016 1 88.25 98 MET A N 1
ATOM 780 C CA . MET A 1 98 ? 13.141 3.27 -14.57 1 88.25 98 MET A CA 1
ATOM 781 C C . MET A 1 98 ? 12.234 2.059 -14.766 1 88.25 98 MET A C 1
ATOM 783 O O . MET A 1 98 ? 11.031 2.123 -14.477 1 88.25 98 MET A O 1
ATOM 787 N N . GLN A 1 99 ? 12.773 0.978 -15.219 1 90 99 GLN A N 1
ATOM 788 C CA . GLN A 1 99 ? 12 -0.24 -15.422 1 90 99 GLN A CA 1
ATOM 789 C C . GLN A 1 99 ? 11.484 -0.8 -14.102 1 90 99 GLN A C 1
ATOM 791 O O . GLN A 1 99 ? 10.352 -1.267 -14.016 1 90 99 GLN A O 1
ATOM 796 N N . LYS A 1 100 ? 12.336 -0.734 -13.125 1 93.44 100 LYS A N 1
ATOM 797 C CA . LYS A 1 100 ? 11.945 -1.188 -11.797 1 93.44 100 LYS A CA 1
ATOM 798 C C . LYS A 1 100 ? 10.773 -0.371 -11.258 1 93.44 100 LYS A C 1
ATOM 800 O O . LYS A 1 100 ? 9.812 -0.931 -10.727 1 93.44 100 LYS A O 1
ATOM 805 N N . GLU A 1 101 ? 10.883 0.918 -11.461 1 93.94 101 GLU A N 1
ATOM 806 C CA . GLU A 1 101 ? 9.836 1.819 -10.984 1 93.94 101 GLU A CA 1
ATOM 807 C C . GLU A 1 101 ? 8.516 1.56 -11.703 1 93.94 101 GLU A C 1
ATOM 809 O O . GLU A 1 101 ? 7.453 1.587 -11.086 1 93.94 101 GLU A O 1
ATOM 814 N N . VAL A 1 102 ? 8.594 1.25 -12.922 1 93.25 102 VAL A N 1
ATOM 815 C CA . VAL A 1 102 ? 7.402 0.974 -13.719 1 93.25 102 VAL A CA 1
ATOM 816 C C . VAL A 1 102 ? 6.754 -0.326 -13.242 1 93.25 102 VAL A C 1
ATOM 818 O O . VAL A 1 102 ? 5.531 -0.403 -13.102 1 93.25 102 VAL A O 1
ATOM 821 N N . LEU A 1 103 ? 7.566 -1.339 -13 1 94.88 103 LEU A N 1
ATOM 822 C CA . LEU A 1 103 ? 7.055 -2.623 -12.531 1 94.88 103 LEU A CA 1
ATOM 823 C C . LEU A 1 103 ? 6.293 -2.457 -11.227 1 94.88 103 LEU A C 1
ATOM 825 O O . LEU A 1 103 ? 5.168 -2.945 -11.086 1 94.88 103 LEU A O 1
ATOM 829 N N . VAL A 1 104 ? 6.855 -1.752 -10.328 1 96.25 104 VAL A N 1
ATOM 830 C CA . VAL A 1 104 ? 6.266 -1.569 -9.008 1 96.25 104 VAL A CA 1
ATOM 831 C C . VAL A 1 104 ? 4.969 -0.772 -9.133 1 96.25 104 VAL A C 1
ATOM 833 O O . VAL A 1 104 ? 3.961 -1.114 -8.508 1 96.25 104 VAL A O 1
ATOM 836 N N . GLN A 1 105 ? 5.016 0.27 -9.93 1 96.12 105 GLN A N 1
ATOM 837 C CA . GLN A 1 105 ? 3.822 1.074 -10.172 1 96.12 105 GLN A CA 1
ATOM 838 C C . GLN A 1 105 ? 2.686 0.22 -10.727 1 96.12 105 GLN A C 1
ATOM 840 O O . GLN A 1 105 ? 1.538 0.35 -10.289 1 96.12 105 GLN A O 1
ATOM 845 N N . GLU A 1 106 ? 3.033 -0.625 -11.625 1 95.75 106 GLU A N 1
ATOM 846 C CA . GLU A 1 106 ? 2.037 -1.498 -12.234 1 95.75 106 GLU A CA 1
ATOM 847 C C . GLU A 1 106 ? 1.466 -2.482 -11.219 1 95.75 106 GLU A C 1
ATOM 849 O O . GLU A 1 106 ? 0.272 -2.791 -11.25 1 95.75 106 GLU A O 1
ATOM 854 N N . GLN A 1 107 ? 2.326 -3.014 -10.422 1 97.06 107 GLN A N 1
ATOM 855 C CA . GLN A 1 107 ? 1.877 -3.963 -9.406 1 97.06 107 GLN A CA 1
ATOM 856 C C . GLN A 1 107 ? 0.927 -3.301 -8.414 1 97.06 107 GLN A C 1
ATOM 858 O O . GLN A 1 107 ? -0.088 -3.887 -8.031 1 97.06 107 GLN A O 1
ATOM 863 N N . ILE A 1 108 ? 1.21 -2.037 -8.047 1 98.12 108 ILE A N 1
ATOM 864 C CA . ILE A 1 108 ? 0.347 -1.287 -7.141 1 98.12 108 ILE A CA 1
ATOM 865 C C . ILE A 1 108 ? -1 -1.024 -7.809 1 98.12 108 ILE A C 1
ATOM 867 O O . ILE A 1 108 ? -2.053 -1.257 -7.211 1 98.12 108 ILE A O 1
ATOM 871 N N . ALA A 1 109 ? -0.904 -0.554 -9.055 1 97 109 ALA A N 1
ATOM 872 C CA . ALA A 1 109 ? -2.115 -0.248 -9.812 1 97 109 ALA A CA 1
ATOM 873 C C . ALA A 1 109 ? -2.988 -1.489 -9.977 1 97 109 ALA A C 1
ATOM 875 O O . ALA A 1 109 ? -4.211 -1.421 -9.82 1 97 109 ALA A O 1
ATOM 876 N N . ARG A 1 110 ? -2.387 -2.586 -10.258 1 96.75 110 ARG A N 1
ATOM 877 C CA . ARG A 1 110 ? -3.121 -3.83 -10.453 1 96.75 110 ARG A CA 1
ATOM 878 C C . ARG A 1 110 ? -3.791 -4.281 -9.164 1 96.75 110 ARG A C 1
ATOM 880 O O . ARG A 1 110 ? -4.914 -4.793 -9.188 1 96.75 110 ARG A O 1
ATOM 887 N N . THR A 1 111 ? -3.102 -4.164 -8.109 1 98 11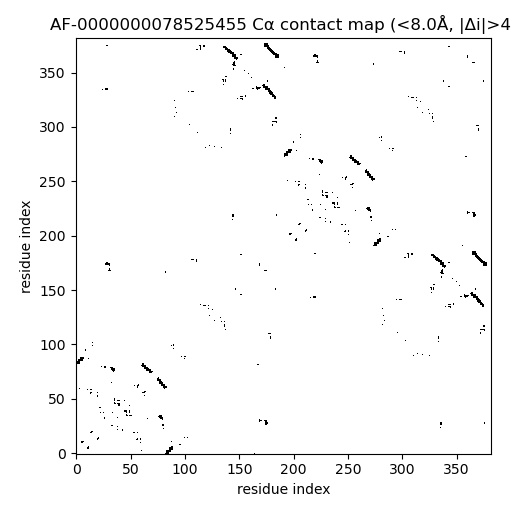1 THR A N 1
ATOM 888 C CA . THR A 1 111 ? -3.672 -4.523 -6.812 1 98 111 THR A CA 1
ATOM 889 C C . THR A 1 111 ? -4.883 -3.65 -6.492 1 98 111 THR A C 1
ATOM 891 O O . THR A 1 111 ? -5.914 -4.152 -6.043 1 98 111 THR A O 1
ATOM 894 N N . TYR A 1 112 ? -4.754 -2.334 -6.734 1 97.88 112 TYR A N 1
ATOM 895 C CA . TYR A 1 112 ? -5.871 -1.425 -6.504 1 97.88 112 TYR A CA 1
ATOM 896 C C . TYR A 1 112 ? -7.059 -1.79 -7.387 1 97.88 112 TYR A C 1
ATOM 898 O O . TYR A 1 112 ? -8.195 -1.832 -6.914 1 97.88 112 TYR A O 1
ATOM 906 N N . GLU A 1 113 ? -6.754 -2.043 -8.641 1 96.56 113 GLU A N 1
ATOM 907 C CA . GLU A 1 113 ? -7.816 -2.432 -9.562 1 96.56 113 GLU A CA 1
ATOM 908 C C . GLU A 1 113 ? -8.484 -3.73 -9.117 1 96.56 113 GLU A C 1
ATOM 910 O O . GLU A 1 113 ? -9.695 -3.887 -9.266 1 96.56 113 GLU A O 1
ATOM 915 N N . GLY A 1 114 ? -7.668 -4.672 -8.672 1 95.94 114 GLY A N 1
ATOM 916 C CA . GLY A 1 114 ? -8.219 -5.906 -8.141 1 95.94 114 GLY A CA 1
ATOM 917 C C . GLY A 1 114 ? -9.148 -5.684 -6.965 1 95.94 114 GLY A C 1
ATOM 918 O O . GLY A 1 114 ? -10.211 -6.305 -6.875 1 95.94 114 GLY A O 1
ATOM 919 N N . PHE A 1 115 ? -8.805 -4.805 -6.133 1 95.75 115 PHE A N 1
ATOM 920 C CA . PHE A 1 115 ? -9.648 -4.445 -5.004 1 95.75 115 PHE A CA 1
ATOM 921 C C . PHE A 1 115 ? -11 -3.924 -5.48 1 95.75 115 PHE A C 1
ATOM 923 O O . PHE A 1 115 ? -12.047 -4.359 -4.992 1 95.75 115 PHE A O 1
ATOM 930 N N . LEU A 1 116 ? -10.977 -2.982 -6.414 1 93.69 116 LEU A N 1
ATOM 931 C CA . LEU A 1 116 ? -12.211 -2.381 -6.918 1 93.69 116 LEU A CA 1
ATOM 932 C C . LEU A 1 116 ? -13.102 -3.434 -7.562 1 93.69 116 LEU A C 1
ATOM 934 O O . LEU A 1 116 ? -14.328 -3.404 -7.391 1 93.69 116 LEU A O 1
ATOM 938 N N . THR A 1 117 ? -12.453 -4.316 -8.32 1 93.31 117 THR A N 1
ATOM 939 C CA . THR A 1 117 ? -13.211 -5.375 -8.984 1 93.31 117 THR A CA 1
ATOM 940 C C . THR A 1 117 ? -13.883 -6.281 -7.957 1 93.31 117 THR A C 1
ATOM 942 O O . THR A 1 117 ? -15.062 -6.617 -8.102 1 93.31 117 THR A O 1
ATOM 945 N N . GLN A 1 118 ? -13.148 -6.688 -6.957 1 91.62 118 GLN A N 1
ATOM 946 C CA . GLN A 1 118 ? -13.695 -7.539 -5.91 1 91.62 118 GLN A CA 1
ATOM 947 C C . GLN A 1 118 ? -14.812 -6.828 -5.148 1 91.62 118 GLN A C 1
ATOM 949 O O . GLN A 1 118 ? -15.82 -7.445 -4.801 1 91.62 118 GLN A O 1
ATOM 954 N N . LYS A 1 119 ? -14.586 -5.574 -4.859 1 88.75 119 LYS A N 1
ATOM 955 C CA . LYS A 1 119 ? -15.609 -4.766 -4.203 1 88.75 119 LYS A CA 1
ATOM 956 C C . LYS A 1 119 ? -16.906 -4.789 -4.996 1 88.75 119 LYS A C 1
ATOM 958 O O . LYS A 1 119 ? -17.984 -4.957 -4.422 1 88.75 119 LYS A O 1
ATOM 963 N N . LYS A 1 120 ? -16.797 -4.57 -6.207 1 87.62 120 LYS A N 1
ATOM 964 C CA . LYS A 1 120 ? -17.984 -4.578 -7.07 1 87.62 120 LYS A CA 1
ATOM 965 C C . LYS A 1 120 ? -18.703 -5.922 -7.008 1 87.62 120 LYS A C 1
ATOM 967 O O . LYS A 1 120 ? -19.922 -5.973 -6.926 1 87.62 120 LYS A O 1
ATOM 972 N N . LYS A 1 121 ? -17.984 -7.016 -7.051 1 86.19 121 LYS A N 1
ATOM 973 C CA . LYS A 1 121 ? -18.562 -8.352 -6.961 1 86.19 121 LYS A CA 1
ATOM 974 C C . LYS A 1 121 ? -19.281 -8.555 -5.629 1 86.19 121 LYS A C 1
ATOM 976 O O . LYS A 1 121 ? -20.359 -9.141 -5.586 1 86.19 121 LYS A O 1
ATOM 981 N N . TYR A 1 122 ? -18.641 -8.125 -4.641 1 80.75 122 TYR A N 1
ATOM 982 C CA . TYR A 1 122 ? -19.219 -8.234 -3.307 1 80.75 122 TYR A CA 1
ATOM 983 C C . TYR A 1 122 ? -20.516 -7.449 -3.207 1 80.75 122 TYR A C 1
ATOM 985 O O . TYR A 1 122 ? -21.484 -7.906 -2.586 1 80.75 122 TYR A O 1
ATOM 993 N N . LEU A 1 123 ? -20.562 -6.281 -3.725 1 78.31 123 LEU A N 1
ATOM 994 C CA . LEU A 1 123 ? -21.734 -5.41 -3.66 1 78.31 123 LEU A CA 1
ATOM 995 C C . LEU A 1 123 ? -22.891 -5.98 -4.484 1 78.31 123 LEU A C 1
ATOM 997 O O . LEU A 1 123 ? -24.062 -5.789 -4.141 1 78.31 123 LEU A O 1
ATOM 1001 N N . GLU A 1 124 ? -22.594 -6.562 -5.531 1 78.62 124 GLU A N 1
ATOM 1002 C CA . GLU A 1 124 ? -23.609 -7.168 -6.383 1 78.62 124 GLU A CA 1
ATOM 1003 C C . GLU A 1 124 ? -24.219 -8.398 -5.723 1 78.62 124 GLU A C 1
ATOM 1005 O O . GLU A 1 124 ? -25.406 -8.68 -5.902 1 78.62 124 GLU A O 1
ATOM 1010 N N . ARG A 1 125 ? -23.469 -9.148 -5.113 1 74.88 125 ARG A N 1
ATOM 1011 C CA . ARG A 1 125 ? -23.938 -10.375 -4.488 1 74.88 125 ARG A CA 1
ATOM 1012 C C . ARG A 1 125 ? -24.688 -10.086 -3.193 1 74.88 125 ARG A C 1
ATOM 1014 O O . ARG A 1 125 ? -25.672 -10.75 -2.871 1 74.88 125 ARG A O 1
ATOM 1021 N N . TYR A 1 126 ? -24.047 -9.336 -2.387 1 63.31 126 TYR A N 1
ATOM 1022 C CA . TYR A 1 126 ? -24.609 -9.117 -1.061 1 63.31 126 TYR A CA 1
ATOM 1023 C C . TYR A 1 126 ? -25.516 -7.887 -1.042 1 63.31 126 TYR A C 1
ATOM 1025 O O . TYR A 1 126 ? -25.125 -6.828 -1.547 1 63.31 126 TYR A O 1
ATOM 1033 N N . ASP A 1 127 ? -26.812 -8.078 -1.274 1 57.44 127 ASP A N 1
ATOM 1034 C CA . ASP A 1 127 ? -27.719 -6.961 -1.038 1 57.44 127 ASP A CA 1
ATOM 1035 C C . ASP A 1 127 ? -27.266 -6.117 0.15 1 57.44 127 ASP A C 1
ATOM 1037 O O . ASP A 1 127 ? -26.625 -6.633 1.07 1 57.44 127 ASP A O 1
ATOM 1041 N N . SER A 1 128 ? -27.219 -4.676 0.007 1 51.16 128 SER A N 1
ATOM 1042 C CA . SER A 1 128 ? -26.797 -3.629 0.938 1 51.16 128 SER A CA 1
ATOM 1043 C C . SER A 1 128 ? -27.047 -4.051 2.383 1 51.16 128 SER A C 1
ATOM 1045 O O . SER A 1 128 ? -26.672 -3.334 3.314 1 51.16 128 SER A O 1
ATOM 1047 N N . ALA A 1 129 ? -27.828 -5.105 2.607 1 46 129 ALA A N 1
ATOM 1048 C CA . ALA A 1 129 ? -28.469 -5.164 3.916 1 46 129 ALA A CA 1
ATOM 1049 C C . ALA A 1 129 ? -27.547 -5.773 4.961 1 46 129 ALA A C 1
ATOM 1051 O O . ALA A 1 129 ? -27.797 -5.68 6.164 1 46 129 ALA A O 1
ATOM 1052 N N . GLU A 1 130 ? -26.531 -6.703 4.613 1 51.38 130 GLU A N 1
ATOM 1053 C CA . GLU A 1 130 ? -25.859 -7.215 5.801 1 51.38 130 GLU A CA 1
ATOM 1054 C C . GLU A 1 130 ? -24.438 -6.68 5.902 1 51.38 130 GLU A C 1
ATOM 1056 O O . GLU A 1 130 ? -23.531 -7.172 5.223 1 51.38 130 GLU A O 1
ATOM 1061 N N . PRO A 1 131 ? -24.109 -5.703 6.574 1 50.47 131 PRO A N 1
ATOM 1062 C CA . PRO A 1 131 ? -22.859 -4.992 6.844 1 50.47 131 PRO A CA 1
ATOM 1063 C C . PRO A 1 131 ? -21.719 -5.934 7.238 1 50.47 131 PRO A C 1
ATOM 1065 O O . PRO A 1 131 ? -20.547 -5.617 7.02 1 50.47 131 PRO A O 1
ATOM 1068 N N . GLU A 1 132 ? -22.062 -7.039 7.965 1 51.25 132 GLU A N 1
ATOM 1069 C CA . GLU A 1 132 ? -21.031 -7.902 8.547 1 51.25 132 GLU A CA 1
ATOM 1070 C C . GLU A 1 132 ? -20.172 -8.531 7.461 1 51.25 132 GLU A C 1
ATOM 1072 O O . GLU A 1 132 ? -19 -8.852 7.703 1 51.25 132 GLU A O 1
ATOM 1077 N N . SER A 1 133 ? -20.672 -8.656 6.25 1 53.75 133 SER A N 1
ATOM 1078 C CA . SER A 1 133 ? -20.078 -9.43 5.168 1 53.75 133 SER A CA 1
ATOM 1079 C C . SER A 1 133 ? -18.938 -8.656 4.504 1 53.75 133 SER A C 1
ATOM 1081 O O . SER A 1 133 ? -18.031 -9.258 3.938 1 53.75 133 SER A O 1
ATOM 1083 N N . THR A 1 134 ? -18.938 -7.355 4.73 1 58.44 134 THR A N 1
ATOM 1084 C CA . THR A 1 134 ? -17.906 -6.582 4.051 1 58.44 134 THR A CA 1
ATOM 1085 C C . THR A 1 134 ? -16.562 -6.723 4.766 1 58.44 134 THR A C 1
ATOM 1087 O O . THR A 1 134 ? -15.531 -6.277 4.254 1 58.44 134 THR A O 1
ATOM 1090 N N . SER A 1 135 ? -16.719 -7.477 5.906 1 62.94 135 SER A N 1
ATOM 1091 C CA . SER A 1 135 ? -15.5 -7.578 6.699 1 62.94 135 SER A CA 1
ATOM 1092 C C . SER A 1 135 ? -14.484 -8.492 6.027 1 62.94 135 SER A C 1
ATOM 1094 O O . SER A 1 135 ? -13.289 -8.461 6.355 1 62.94 135 SER A O 1
ATOM 1096 N N . ASN A 1 136 ? -14.906 -9.117 4.922 1 78.5 136 ASN A N 1
ATOM 1097 C CA . ASN A 1 136 ? -13.977 -10.078 4.32 1 78.5 136 ASN A CA 1
ATOM 1098 C C . ASN A 1 136 ? -13.375 -9.539 3.027 1 78.5 136 ASN A C 1
ATOM 1100 O O . ASN A 1 136 ? -12.547 -10.195 2.402 1 78.5 136 ASN A O 1
ATOM 1104 N N . LEU A 1 137 ? -13.766 -8.383 2.664 1 85.81 137 LEU A N 1
ATOM 1105 C CA . LEU A 1 137 ? -13.273 -7.809 1.416 1 85.81 137 LEU A CA 1
ATOM 1106 C C . LEU A 1 137 ? -11.828 -7.344 1.563 1 85.81 137 LEU A C 1
ATOM 1108 O O . LEU A 1 137 ? -10.992 -7.629 0.706 1 85.81 137 LEU A O 1
ATOM 1112 N N . GLY A 1 138 ? -11.5 -6.723 2.607 1 92.56 138 GLY A N 1
ATOM 1113 C CA . GLY A 1 138 ? -10.227 -6.055 2.809 1 92.56 138 GLY A CA 1
ATOM 1114 C C . GLY A 1 138 ? -10.359 -4.559 3.01 1 92.56 138 GLY A C 1
ATOM 1115 O O . GLY A 1 138 ? -11.445 -4.066 3.336 1 92.56 138 GLY A O 1
ATOM 1116 N N . ASP A 1 139 ? -9.312 -3.824 2.926 1 94.56 139 ASP A N 1
ATOM 1117 C CA . ASP A 1 139 ? -9.336 -2.391 3.199 1 94.56 139 ASP A CA 1
ATOM 1118 C C . ASP A 1 139 ? -8.156 -1.687 2.533 1 94.56 139 ASP A C 1
ATOM 1120 O O . ASP A 1 139 ? -7.227 -2.34 2.051 1 94.56 139 ASP A O 1
ATOM 1124 N N . ILE A 1 140 ? -8.289 -0.428 2.395 1 96.75 140 ILE A N 1
ATOM 1125 C CA . ILE A 1 140 ? -7.207 0.457 1.983 1 96.75 140 ILE A CA 1
ATOM 1126 C C . ILE A 1 140 ? -6.941 1.488 3.076 1 96.75 140 ILE A C 1
ATOM 1128 O O . ILE A 1 140 ? -7.867 2.135 3.568 1 96.75 140 ILE A O 1
ATOM 1132 N N . LEU A 1 141 ? -5.723 1.646 3.533 1 97 141 LEU A N 1
ATOM 1133 C CA . LEU A 1 141 ? -5.297 2.592 4.559 1 97 141 LEU A CA 1
ATOM 1134 C C . LEU A 1 141 ? -4.25 3.555 4.008 1 97 141 LEU A C 1
ATOM 1136 O O . LEU A 1 141 ? -3.256 3.125 3.414 1 97 141 LEU A O 1
ATOM 1140 N N . THR A 1 142 ? -4.488 4.801 4.098 1 97.69 142 THR A N 1
ATOM 1141 C CA . THR A 1 142 ? -3.506 5.812 3.729 1 97.69 142 THR A CA 1
ATOM 1142 C C . THR A 1 142 ? -3.355 6.852 4.836 1 97.69 142 THR A C 1
ATOM 1144 O O . THR A 1 142 ? -4.301 7.109 5.586 1 97.69 142 THR A O 1
ATOM 1147 N N . GLY A 1 143 ? -2.141 7.41 5.004 1 97.31 143 GLY A N 1
ATOM 1148 C CA . GLY A 1 143 ? -1.976 8.453 6 1 97.31 143 GLY A CA 1
ATOM 1149 C C . GLY A 1 143 ? -0.526 8.703 6.375 1 97.31 143 GLY A C 1
ATOM 1150 O O . GLY A 1 143 ? 0.383 8.344 5.621 1 97.31 143 GLY A O 1
ATOM 1151 N N . VAL A 1 144 ? -0.377 9.422 7.469 1 97.75 144 VAL A N 1
ATOM 1152 C CA . VAL A 1 144 ? 0.928 9.766 8.023 1 97.75 144 VAL A CA 1
ATOM 1153 C C . VAL A 1 144 ? 1.009 9.297 9.477 1 97.75 144 VAL A C 1
ATOM 1155 O O . VAL A 1 144 ? 0.05 9.445 10.234 1 97.75 144 VAL A O 1
ATOM 1158 N N . ILE A 1 145 ? 2.109 8.711 9.805 1 97.62 145 ILE A N 1
ATOM 1159 C CA . ILE A 1 145 ? 2.441 8.383 11.188 1 97.62 145 ILE A CA 1
ATOM 1160 C C . ILE A 1 145 ? 3.834 8.914 11.523 1 97.62 145 ILE A C 1
ATOM 1162 O O . ILE A 1 145 ? 4.547 9.406 10.641 1 97.62 145 ILE A O 1
ATOM 1166 N N . HIS A 1 146 ? 4.16 8.883 12.734 1 97.56 146 HIS A N 1
ATOM 1167 C CA . HIS A 1 146 ? 5.441 9.406 13.188 1 97.56 146 HIS A CA 1
ATOM 1168 C C . HIS A 1 146 ? 6.258 8.32 13.891 1 97.56 146 HIS A C 1
ATOM 1170 O O . HIS A 1 146 ? 5.836 7.793 14.922 1 97.56 146 HIS A O 1
ATOM 1176 N N . LEU A 1 147 ? 7.418 8.086 13.289 1 96.75 147 LEU A N 1
ATOM 1177 C CA . LEU A 1 147 ? 8.258 6.98 13.75 1 96.75 147 LEU A CA 1
ATOM 1178 C C . LEU A 1 147 ? 9.672 7.461 14.031 1 96.75 147 LEU A C 1
ATOM 1180 O O . LEU A 1 147 ? 10.195 8.328 13.328 1 96.75 147 LEU A O 1
ATOM 1184 N N . SER A 1 148 ? 10.266 6.836 15.07 1 92.31 148 SER A N 1
ATOM 1185 C CA . SER A 1 148 ? 11.711 6.969 15.25 1 92.31 148 SER A CA 1
ATOM 1186 C C . SER A 1 148 ? 12.469 6.137 14.227 1 92.31 148 SER A C 1
ATOM 1188 O O . SER A 1 148 ? 11.875 5.34 13.492 1 92.31 148 SER A O 1
ATOM 1190 N N . GLU A 1 149 ? 13.812 6.301 14.148 1 81.38 149 GLU A N 1
ATOM 1191 C CA . GLU A 1 149 ? 14.625 5.566 13.188 1 81.38 149 GLU A CA 1
ATOM 1192 C C . GLU A 1 149 ? 14.438 4.059 13.344 1 81.38 149 GLU A C 1
ATOM 1194 O O . GLU A 1 149 ? 14.234 3.344 12.359 1 81.38 149 GLU A O 1
ATOM 1199 N N . GLY A 1 150 ? 14.438 3.613 14.453 1 89.88 150 GLY A N 1
ATOM 1200 C CA . GLY A 1 150 ? 14.289 2.189 14.711 1 89.88 150 GLY A CA 1
ATOM 1201 C C . GLY A 1 150 ? 12.867 1.693 14.508 1 89.88 150 GLY A C 1
ATOM 1202 O O . GLY A 1 150 ? 12.656 0.549 14.094 1 89.88 150 GLY A O 1
ATOM 1203 N N . GLU A 1 151 ? 11.859 2.51 14.633 1 94.44 151 GLU A N 1
ATOM 1204 C CA . GLU A 1 151 ? 10.453 2.115 14.57 1 94.44 151 GLU A CA 1
ATOM 1205 C C . GLU A 1 151 ? 10.016 1.858 13.133 1 94.44 151 GLU A C 1
ATOM 1207 O O . GLU A 1 151 ? 9.164 1.008 12.883 1 94.44 151 GLU A O 1
ATOM 1212 N N . GLY A 1 152 ? 10.555 2.605 12.172 1 93.38 152 GLY A N 1
ATOM 1213 C CA . GLY A 1 152 ? 10.281 2.312 10.773 1 93.38 152 GLY A CA 1
ATOM 1214 C C . GLY A 1 152 ? 10.672 0.901 10.375 1 93.38 152 GLY A C 1
ATOM 1215 O O . GLY A 1 152 ? 9.875 0.183 9.766 1 93.38 152 GLY A O 1
ATOM 1216 N N . LYS A 1 153 ? 11.844 0.515 10.773 1 92.56 153 LYS A N 1
ATOM 1217 C CA . LYS A 1 153 ? 12.328 -0.837 10.508 1 92.56 153 LYS A CA 1
ATOM 1218 C C . LYS A 1 153 ? 11.477 -1.876 11.234 1 92.56 153 LYS A C 1
ATOM 1220 O O . LYS A 1 153 ? 11.18 -2.939 10.688 1 92.56 153 LYS A O 1
ATOM 1225 N N . GLU A 1 154 ? 11.102 -1.512 12.391 1 94.5 154 GLU A N 1
ATOM 1226 C CA . GLU A 1 154 ? 10.273 -2.402 13.203 1 94.5 154 GLU A CA 1
ATOM 1227 C C . GLU A 1 154 ? 8.945 -2.689 12.516 1 94.5 154 GLU A C 1
ATOM 1229 O O . GLU A 1 154 ? 8.508 -3.84 12.453 1 94.5 154 GLU A O 1
ATOM 1234 N N . LEU A 1 155 ? 8.273 -1.685 12.047 1 95.5 155 LEU A N 1
ATOM 1235 C CA . LEU A 1 155 ? 6.992 -1.847 11.375 1 95.5 155 LEU A CA 1
ATOM 1236 C C . LEU A 1 155 ? 7.141 -2.713 10.125 1 95.5 155 LEU A C 1
ATOM 1238 O O . LEU A 1 155 ? 6.348 -3.629 9.906 1 95.5 155 LEU A O 1
ATOM 1242 N N . LEU A 1 156 ? 8.164 -2.473 9.352 1 94.88 156 LEU A N 1
ATOM 1243 C CA . LEU A 1 156 ? 8.406 -3.242 8.133 1 94.88 156 LEU A CA 1
ATOM 1244 C C . LEU A 1 156 ? 8.664 -4.707 8.461 1 94.88 156 LEU A C 1
ATOM 1246 O O . LEU A 1 156 ? 8.148 -5.602 7.785 1 94.88 156 LEU A O 1
ATOM 1250 N N . MET A 1 157 ? 9.461 -4.961 9.484 1 94.94 157 MET A N 1
ATOM 1251 C CA . MET A 1 157 ? 9.766 -6.328 9.891 1 94.94 157 MET A CA 1
ATOM 1252 C C . MET A 1 157 ? 8.516 -7.051 10.375 1 94.94 157 MET A C 1
ATOM 1254 O O . MET A 1 157 ? 8.305 -8.219 10.062 1 94.94 157 MET A O 1
ATOM 1258 N N . MET A 1 158 ? 7.719 -6.312 11.109 1 95.88 158 MET A N 1
ATOM 1259 C CA . MET A 1 158 ? 6.469 -6.879 11.609 1 95.88 158 MET A CA 1
ATOM 1260 C C . MET A 1 158 ? 5.578 -7.324 10.453 1 95.88 158 MET A C 1
ATOM 1262 O O . MET A 1 158 ? 5.055 -8.445 10.461 1 95.88 158 MET A O 1
ATOM 1266 N N . ILE A 1 159 ? 5.438 -6.5 9.484 1 96.38 159 ILE A N 1
ATOM 1267 C CA . ILE A 1 159 ? 4.574 -6.781 8.344 1 96.38 159 ILE A CA 1
ATOM 1268 C C . ILE A 1 159 ? 5.176 -7.906 7.504 1 96.38 159 ILE A C 1
ATOM 1270 O O . ILE A 1 159 ? 4.492 -8.875 7.176 1 96.38 159 ILE A O 1
ATOM 1274 N N . THR A 1 160 ? 6.473 -7.816 7.203 1 96.25 160 THR A N 1
ATOM 1275 C CA . THR A 1 160 ? 7.133 -8.812 6.367 1 96.25 160 THR A CA 1
ATOM 1276 C C . THR A 1 160 ? 7.082 -10.188 7.02 1 96.25 160 THR A C 1
ATOM 1278 O O . THR A 1 160 ? 6.875 -11.195 6.344 1 96.25 160 THR A O 1
ATOM 1281 N N . ASP A 1 161 ? 7.281 -10.234 8.312 1 96.56 161 ASP A N 1
ATOM 1282 C CA . ASP A 1 161 ? 7.223 -11.5 9.031 1 96.56 161 ASP A CA 1
ATOM 1283 C C . ASP A 1 161 ? 5.844 -12.141 8.906 1 96.56 161 ASP A C 1
ATOM 1285 O O . ASP A 1 161 ? 5.734 -13.352 8.688 1 96.56 161 ASP A O 1
ATOM 1289 N N . TYR A 1 162 ? 4.812 -11.375 9.078 1 97.5 162 TYR A N 1
ATOM 1290 C CA . TYR A 1 162 ? 3.457 -11.891 8.945 1 97.5 162 TYR A CA 1
ATOM 1291 C C . TYR A 1 162 ? 3.215 -12.422 7.531 1 97.5 162 TYR A C 1
ATOM 1293 O O . TYR A 1 162 ? 2.65 -13.5 7.355 1 97.5 162 TYR A O 1
ATOM 1301 N N . LEU A 1 163 ? 3.635 -11.594 6.523 1 96.81 163 LEU A N 1
ATOM 1302 C CA . LEU A 1 163 ? 3.449 -11.969 5.125 1 96.81 163 LEU A CA 1
ATOM 1303 C C . LEU A 1 163 ? 4.172 -13.281 4.812 1 96.81 163 LEU A C 1
ATOM 1305 O O . LEU A 1 163 ? 3.607 -14.164 4.168 1 96.81 163 LEU A O 1
ATOM 1309 N N . ASP A 1 164 ? 5.395 -13.453 5.344 1 96.38 164 ASP A N 1
ATOM 1310 C CA . ASP A 1 164 ? 6.199 -14.656 5.113 1 96.38 164 ASP A CA 1
ATOM 1311 C C . ASP A 1 164 ? 5.523 -15.891 5.707 1 96.38 164 ASP A C 1
ATOM 1313 O O . ASP A 1 164 ? 5.496 -16.953 5.078 1 96.38 164 ASP A O 1
ATOM 1317 N N . ARG A 1 165 ? 4.855 -15.805 6.828 1 96.75 165 ARG A N 1
ATOM 1318 C CA . ARG A 1 165 ? 4.23 -16.922 7.535 1 96.75 165 ARG A CA 1
ATOM 1319 C C . ARG A 1 165 ? 2.959 -17.375 6.82 1 96.75 165 ARG A C 1
ATOM 1321 O O . ARG A 1 165 ? 2.49 -18.5 7.031 1 96.75 165 ARG A O 1
ATOM 1328 N N . HIS A 1 166 ? 2.465 -16.469 5.957 1 97.38 166 HIS A N 1
ATOM 1329 C CA . HIS A 1 166 ? 1.181 -16.781 5.336 1 97.38 166 HIS A CA 1
ATOM 1330 C C . HIS A 1 166 ? 1.303 -16.828 3.816 1 97.38 166 HIS A C 1
ATOM 1332 O O . HIS A 1 166 ? 0.313 -16.656 3.104 1 97.38 166 HIS A O 1
ATOM 1338 N N . ALA A 1 167 ? 2.502 -17.094 3.342 1 96 167 ALA A N 1
ATOM 1339 C CA . ALA A 1 167 ? 2.783 -17.062 1.908 1 96 167 ALA A CA 1
ATOM 1340 C C . ALA A 1 167 ? 2.266 -18.312 1.215 1 96 167 ALA A C 1
ATOM 1342 O O . ALA A 1 167 ? 1.896 -18.266 0.039 1 96 167 ALA A O 1
ATOM 1343 N N . ILE A 1 168 ? 2.232 -19.391 1.941 1 95.12 168 ILE A N 1
ATOM 1344 C CA . ILE A 1 168 ? 1.96 -20.688 1.339 1 95.12 168 ILE A CA 1
ATOM 1345 C C . ILE A 1 168 ? 0.46 -20.969 1.38 1 95.12 168 ILE A C 1
ATOM 1347 O O . ILE A 1 168 ? -0.177 -20.828 2.426 1 95.12 168 ILE A O 1
ATOM 1351 N N . PRO A 1 169 ? -0.128 -21.344 0.282 1 95.5 169 PRO A N 1
ATOM 1352 C CA . PRO A 1 169 ? -1.564 -21.625 0.23 1 95.5 169 PRO A CA 1
ATOM 1353 C C . PRO A 1 169 ? -1.955 -22.859 1.039 1 95.5 169 PRO A C 1
ATOM 1355 O O . PRO A 1 169 ? -1.104 -23.703 1.338 1 95.5 169 PRO A O 1
ATOM 1358 N N . SER A 1 170 ? -3.211 -22.922 1.418 1 92.81 170 SER A N 1
ATOM 1359 C CA . SER A 1 170 ? -3.859 -24.078 2.027 1 92.81 170 SER A CA 1
ATOM 1360 C C . SER A 1 170 ? -5.332 -24.156 1.64 1 92.81 170 SER A C 1
ATOM 1362 O O . SER A 1 170 ? -5.902 -23.172 1.156 1 92.81 170 SER A O 1
ATOM 1364 N N . GLU A 1 171 ? -5.91 -25.297 1.848 1 90.25 171 GLU A N 1
ATOM 1365 C CA . GLU A 1 171 ? -7.285 -25.531 1.427 1 90.25 171 GLU A CA 1
ATOM 1366 C C . GLU A 1 171 ? -8.258 -24.594 2.141 1 90.25 171 GLU A C 1
ATOM 1368 O O . GLU A 1 171 ? -9.234 -24.141 1.546 1 90.25 171 GLU A O 1
ATOM 1373 N N . GLU A 1 172 ? -7.992 -24.203 3.328 1 91.38 172 GLU A N 1
ATOM 1374 C CA . GLU A 1 172 ? -8.93 -23.453 4.156 1 91.38 172 GLU A CA 1
ATOM 1375 C C . GLU A 1 172 ? -8.727 -21.953 3.977 1 91.38 172 GLU A C 1
ATOM 1377 O O . GLU A 1 172 ? -9.508 -21.156 4.496 1 91.38 172 GLU A O 1
ATOM 1382 N N . LYS A 1 173 ? -7.746 -21.609 3.217 1 94.94 173 LYS A N 1
ATOM 1383 C CA . LYS A 1 173 ? -7.418 -20.188 3.088 1 94.94 173 LYS A CA 1
ATOM 1384 C C . LYS A 1 173 ? -7.758 -19.672 1.692 1 94.94 173 LYS A C 1
ATOM 1386 O O . LYS A 1 173 ? -7.926 -20.453 0.757 1 94.94 173 LYS A O 1
ATOM 1391 N N . SER A 1 174 ? -7.941 -18.391 1.619 1 95.56 174 SER A N 1
ATOM 1392 C CA . SER A 1 174 ? -8.148 -17.688 0.354 1 95.56 174 SER A CA 1
ATOM 1393 C C . SER A 1 174 ? -6.969 -16.781 0.021 1 95.56 174 SER A C 1
ATOM 1395 O O . SER A 1 174 ? -6.281 -16.297 0.92 1 95.56 174 SER A O 1
ATOM 1397 N N . PRO A 1 175 ? -6.738 -16.625 -1.239 1 96.94 175 PRO A N 1
ATOM 1398 C CA . PRO A 1 175 ? -5.676 -15.688 -1.616 1 96.94 175 PRO A CA 1
ATOM 1399 C C . PRO A 1 175 ? -6.027 -14.234 -1.307 1 96.94 175 PRO A C 1
ATOM 1401 O O . PRO A 1 175 ? -7.148 -13.797 -1.576 1 96.94 175 PRO A O 1
ATOM 1404 N N . TRP A 1 176 ? -5.152 -13.555 -0.693 1 97.25 176 TRP A N 1
ATOM 1405 C CA . TRP A 1 176 ? -5.23 -12.117 -0.447 1 97.25 176 TRP A CA 1
ATOM 1406 C C . TRP A 1 176 ? -4.09 -11.383 -1.145 1 97.25 176 TRP A C 1
ATOM 1408 O O . TRP A 1 176 ? -2.93 -11.781 -1.037 1 97.25 176 TRP A O 1
ATOM 1418 N N . GLU A 1 177 ? -4.418 -10.352 -1.893 1 97.94 177 GLU A N 1
ATOM 1419 C CA . GLU A 1 177 ? -3.406 -9.531 -2.545 1 97.94 177 GLU A CA 1
ATOM 1420 C C . GLU A 1 177 ? -3.137 -8.258 -1.753 1 97.94 177 GLU A C 1
ATOM 1422 O O . GLU A 1 177 ? -4.051 -7.688 -1.149 1 97.94 177 GLU A O 1
ATOM 1427 N N . TYR A 1 178 ? -1.853 -7.852 -1.754 1 98.31 178 TYR A N 1
ATOM 1428 C CA . TYR A 1 178 ? -1.503 -6.66 -0.992 1 98.31 178 TYR A CA 1
ATOM 1429 C C . TYR A 1 178 ? -0.526 -5.785 -1.768 1 98.31 178 TYR A C 1
ATOM 1431 O O . TYR A 1 178 ? 0.239 -6.281 -2.598 1 98.31 178 TYR A O 1
ATOM 1439 N N . ALA A 1 179 ? -0.535 -4.523 -1.568 1 98.62 179 ALA A N 1
ATOM 1440 C CA . ALA A 1 179 ? 0.455 -3.508 -1.914 1 98.62 179 ALA A CA 1
ATOM 1441 C C . ALA A 1 179 ? 0.647 -2.52 -0.768 1 98.62 179 ALA A C 1
ATOM 1443 O O . ALA A 1 179 ? -0.309 -1.876 -0.327 1 98.62 179 ALA A O 1
ATOM 1444 N N . PHE A 1 180 ? 1.866 -2.475 -0.221 1 98 180 PHE A N 1
ATOM 1445 C CA . PHE A 1 180 ? 2.193 -1.632 0.923 1 98 180 PHE A CA 1
ATOM 1446 C C . PHE A 1 180 ? 3.334 -0.68 0.586 1 98 180 PHE A C 1
ATOM 1448 O O . PHE A 1 180 ? 4.406 -1.114 0.163 1 98 180 PHE A O 1
ATOM 1455 N N . ILE A 1 181 ? 3.084 0.598 0.714 1 98.12 181 ILE A N 1
ATOM 1456 C CA . ILE A 1 181 ? 4.113 1.627 0.622 1 98.12 181 ILE A CA 1
ATOM 1457 C C . ILE A 1 181 ? 4.332 2.264 1.992 1 98.12 181 ILE A C 1
ATOM 1459 O O . ILE A 1 181 ? 3.371 2.654 2.66 1 98.12 181 ILE A O 1
ATOM 1463 N N . LEU A 1 182 ? 5.48 2.293 2.48 1 97.38 182 LEU A N 1
ATOM 1464 C CA . LEU A 1 182 ? 5.883 2.998 3.691 1 97.38 182 LEU A CA 1
ATOM 1465 C C . LEU A 1 182 ? 7.227 3.693 3.494 1 97.38 182 LEU A C 1
ATOM 1467 O O . LEU A 1 182 ? 8.203 3.061 3.1 1 97.38 182 LEU A O 1
ATOM 1471 N N . TYR A 1 183 ? 7.285 5.031 3.764 1 95.75 183 TYR A N 1
ATOM 1472 C CA . TYR A 1 183 ? 8.578 5.688 3.588 1 95.75 183 TYR A CA 1
ATOM 1473 C C . TYR A 1 183 ? 8.727 6.855 4.555 1 95.75 183 TYR A C 1
ATOM 1475 O O . TYR A 1 183 ? 7.734 7.453 4.977 1 95.75 183 TYR A O 1
ATOM 1483 N N . ASN A 1 184 ? 9.961 7.152 4.891 1 95.5 184 ASN A N 1
ATOM 1484 C CA . ASN A 1 184 ? 10.32 8.32 5.695 1 95.5 184 ASN A CA 1
ATOM 1485 C C . ASN A 1 184 ? 10.172 9.609 4.902 1 95.5 184 ASN A C 1
ATOM 1487 O O . ASN A 1 184 ? 10.953 9.867 3.979 1 95.5 184 ASN A O 1
ATOM 1491 N N . ALA A 1 185 ? 9.234 10.453 5.277 1 95.12 185 ALA A N 1
ATOM 1492 C CA . ALA A 1 185 ? 8.891 11.648 4.512 1 95.12 185 ALA A CA 1
ATOM 1493 C C . ALA A 1 185 ? 9.586 12.883 5.082 1 95.12 185 ALA A C 1
ATOM 1495 O O . ALA A 1 185 ? 9.188 14.016 4.793 1 95.12 185 ALA A O 1
ATOM 1496 N N . GLU A 1 186 ? 10.555 12.664 5.887 1 90.44 186 GLU A N 1
ATOM 1497 C CA . GLU A 1 186 ? 11.258 13.789 6.488 1 90.44 186 GLU A CA 1
ATOM 1498 C C . GLU A 1 186 ? 12 14.609 5.43 1 90.44 186 GLU A C 1
ATOM 1500 O O . GLU A 1 186 ? 12.672 14.047 4.562 1 90.44 186 GLU A O 1
ATOM 1505 N N . GLU A 1 187 ? 11.711 15.898 5.27 1 76.12 187 GLU A N 1
ATOM 1506 C CA . GLU A 1 187 ? 12.305 16.781 4.266 1 76.12 187 GLU A CA 1
ATOM 1507 C C . GLU A 1 187 ? 13.828 16.812 4.387 1 76.12 187 GLU A C 1
ATOM 1509 O O . GLU A 1 187 ? 14.539 16.75 3.381 1 76.12 187 GLU A O 1
ATOM 1514 N N . ASN A 1 188 ? 14.367 17.281 5.789 1 63.06 188 ASN A N 1
ATOM 1515 C CA . ASN A 1 188 ? 15.812 17.297 5.988 1 63.06 188 ASN A CA 1
ATOM 1516 C C . ASN A 1 188 ? 16.266 16.156 6.891 1 63.06 188 ASN A C 1
ATOM 1518 O O . ASN A 1 188 ? 16.484 16.344 8.086 1 63.06 188 ASN A O 1
ATOM 1522 N N . PRO A 1 189 ? 16.281 14.977 6.43 1 45.38 189 PRO A N 1
ATOM 1523 C CA . PRO A 1 189 ? 16.531 13.875 7.367 1 45.38 189 PRO A CA 1
ATOM 1524 C C . PRO A 1 189 ? 17.797 14.102 8.211 1 45.38 189 PRO A C 1
ATOM 1526 O O . PRO A 1 189 ? 17.859 13.633 9.352 1 45.38 189 PRO A O 1
ATOM 1529 N N . HIS A 1 190 ? 18.969 14.344 7.895 1 43.09 190 HIS A N 1
ATOM 1530 C CA . HIS A 1 190 ? 20.188 14.484 8.695 1 43.09 190 HIS A CA 1
ATOM 1531 C C . HIS A 1 190 ? 20.359 15.906 9.203 1 43.09 190 HIS A C 1
ATOM 1533 O O . HIS A 1 190 ? 21.391 16.25 9.781 1 43.09 190 HIS A O 1
ATOM 1539 N N . GLU A 1 191 ? 19.453 16.812 9.086 1 37.59 191 GLU A N 1
ATOM 1540 C CA . GLU A 1 191 ? 19.844 18 9.836 1 37.59 191 GLU A CA 1
ATOM 1541 C C . GLU A 1 191 ? 19.312 17.953 11.266 1 37.59 191 GLU A C 1
ATOM 1543 O O . GLU A 1 191 ? 18.219 17.453 11.508 1 37.59 191 GLU A O 1
ATOM 1548 N N . MET B 1 1 ? -7.781 5.125 18.266 1 75.5 1 MET B N 1
ATOM 1549 C CA . MET B 1 1 ? -8.055 6.484 17.797 1 75.5 1 MET B CA 1
ATOM 1550 C C . MET B 1 1 ? -9.531 6.648 17.453 1 75.5 1 MET B C 1
ATOM 1552 O O . MET B 1 1 ? -10.195 5.684 17.062 1 75.5 1 MET B O 1
ATOM 1556 N N . ASP B 1 2 ? -9.992 7.938 17.672 1 87.38 2 ASP B N 1
ATOM 1557 C CA . ASP B 1 2 ? -11.367 8.25 17.312 1 87.38 2 ASP B CA 1
ATOM 1558 C C . ASP B 1 2 ? -11.586 8.094 15.805 1 87.38 2 ASP B C 1
ATOM 1560 O O . ASP B 1 2 ? -10.633 8.148 15.023 1 87.38 2 ASP B O 1
ATOM 1564 N N . LYS B 1 3 ? -12.836 7.797 15.547 1 93.19 3 LYS B N 1
ATOM 1565 C CA . LYS B 1 3 ? -13.188 7.605 14.141 1 93.19 3 LYS B CA 1
ATOM 1566 C C . LYS B 1 3 ? -14.219 8.633 13.688 1 93.19 3 LYS B C 1
ATOM 1568 O O . LYS B 1 3 ? -15.148 8.953 14.43 1 93.19 3 LYS B O 1
ATOM 1573 N N . ILE B 1 4 ? -14 9.133 12.469 1 95 4 ILE B N 1
ATOM 1574 C CA . ILE B 1 4 ? -14.977 9.984 11.797 1 95 4 ILE B CA 1
ATOM 1575 C C . ILE B 1 4 ? -15.453 9.305 10.508 1 95 4 ILE B C 1
ATOM 1577 O O . ILE B 1 4 ? -14.641 8.938 9.656 1 95 4 ILE B O 1
ATOM 1581 N N . THR B 1 5 ? -16.766 9.094 10.453 1 93.44 5 THR B N 1
ATOM 1582 C CA . THR B 1 5 ? -17.344 8.531 9.242 1 93.44 5 THR B CA 1
ATOM 1583 C C . THR B 1 5 ? -18 9.617 8.398 1 93.44 5 THR B C 1
ATOM 1585 O O . THR B 1 5 ? -18.875 10.336 8.883 1 93.44 5 THR B O 1
ATOM 1588 N N . LEU B 1 6 ? -17.5 9.758 7.188 1 92.62 6 LEU B N 1
ATOM 1589 C CA . LEU B 1 6 ? -18.125 10.695 6.27 1 92.62 6 LEU B CA 1
ATOM 1590 C C . LEU B 1 6 ? -19.328 10.055 5.578 1 92.62 6 LEU B C 1
ATOM 1592 O O . LEU B 1 6 ? -19.172 9.109 4.797 1 92.62 6 LEU B O 1
ATOM 1596 N N . SER B 1 7 ? -20.516 10.523 5.855 1 84.81 7 SER B N 1
ATOM 1597 C CA . SER B 1 7 ? -21.719 9.82 5.461 1 84.81 7 SER B CA 1
ATOM 1598 C C . SER B 1 7 ? -22.562 10.648 4.488 1 84.81 7 SER B C 1
ATOM 1600 O O . SER B 1 7 ? -23.453 10.125 3.83 1 84.81 7 SER B O 1
ATOM 1602 N N . THR B 1 8 ? -22.266 11.93 4.461 1 89.75 8 THR B N 1
ATOM 1603 C CA . THR B 1 8 ? -23.078 12.781 3.586 1 89.75 8 THR B CA 1
ATOM 1604 C C . THR B 1 8 ? -22.234 13.305 2.422 1 89.75 8 THR B C 1
ATOM 1606 O O . THR B 1 8 ? -21 13.375 2.516 1 89.75 8 THR B O 1
ATOM 1609 N N . LYS B 1 9 ? -22.984 13.695 1.431 1 90.31 9 LYS B N 1
ATOM 1610 C CA . LYS B 1 9 ? -22.328 14.305 0.267 1 90.31 9 LYS B CA 1
ATOM 1611 C C . LYS B 1 9 ? -21.547 15.555 0.658 1 90.31 9 LYS B C 1
ATOM 1613 O O . LYS B 1 9 ? -20.438 15.766 0.176 1 90.31 9 LYS B O 1
ATOM 1618 N N . LYS B 1 10 ? -22.125 16.312 1.522 1 94.19 10 LYS B N 1
ATOM 1619 C CA . LYS B 1 10 ? -21.5 17.547 1.954 1 94.19 10 LYS B CA 1
ATOM 1620 C C . LYS B 1 10 ? -20.188 17.281 2.674 1 94.19 10 LYS B C 1
ATOM 1622 O O . LYS B 1 10 ? -19.172 17.938 2.406 1 94.19 10 LYS B O 1
ATOM 1627 N N . GLU B 1 11 ? -20.156 16.359 3.578 1 95.38 11 GLU B N 1
ATOM 1628 C CA . GLU B 1 11 ? -18.953 16.016 4.32 1 95.38 11 GLU B CA 1
ATOM 1629 C C . GLU B 1 11 ? -17.844 15.516 3.381 1 95.38 11 GLU B C 1
ATOM 1631 O O . GLU B 1 11 ? -16.688 15.898 3.52 1 95.38 11 GLU B O 1
ATOM 1636 N N . LEU B 1 12 ? -18.281 14.742 2.436 1 93.75 12 LEU B N 1
ATOM 1637 C CA . LEU B 1 12 ? -17.344 14.188 1.473 1 93.75 12 LEU B CA 1
ATOM 1638 C C . LEU B 1 12 ? -16.75 15.289 0.596 1 93.75 12 LEU B C 1
ATOM 1640 O O . LEU B 1 12 ? -15.539 15.305 0.343 1 93.75 12 LEU B O 1
ATOM 1644 N N . GLU B 1 13 ? -17.547 16.172 0.193 1 94.56 13 GLU B N 1
ATOM 1645 C CA . GLU B 1 13 ? -17.078 17.281 -0.632 1 94.56 13 GLU B CA 1
ATOM 1646 C C . GLU B 1 13 ? -16.078 18.141 0.12 1 94.56 13 GLU B C 1
ATOM 1648 O O . GLU B 1 13 ? -15.086 18.594 -0.458 1 94.56 13 GLU B O 1
ATOM 1653 N N . ILE B 1 14 ? -16.359 18.375 1.362 1 97.06 14 ILE B N 1
ATOM 1654 C CA . ILE B 1 14 ? -15.43 19.141 2.182 1 97.06 14 ILE B CA 1
ATOM 1655 C C . ILE B 1 14 ? -14.094 18.422 2.291 1 97.06 14 ILE B C 1
ATOM 1657 O O . ILE B 1 14 ? -13.039 19 2.039 1 97.06 14 ILE B O 1
ATOM 1661 N N . TYR B 1 15 ? -14.148 17.203 2.527 1 96.94 15 TYR B N 1
ATOM 1662 C CA . TYR B 1 15 ? -12.961 16.422 2.816 1 96.94 15 TYR B CA 1
ATOM 1663 C C . TYR B 1 15 ? -12.133 16.203 1.554 1 96.94 15 TYR B C 1
ATOM 1665 O O . TYR B 1 15 ? -10.898 16.234 1.596 1 96.94 15 TYR B O 1
ATOM 1673 N N . MET B 1 16 ? -12.797 16 0.441 1 95.56 16 MET B N 1
ATOM 1674 C CA . MET B 1 16 ? -12.133 15.516 -0.766 1 95.56 16 MET B CA 1
ATOM 1675 C C . MET B 1 16 ? -11.562 16.672 -1.58 1 95.56 16 MET B C 1
ATOM 1677 O O . MET B 1 16 ? -10.891 16.453 -2.588 1 95.56 16 MET B O 1
ATOM 1681 N N . ASN B 1 17 ? -11.836 17.859 -1.134 1 96.62 17 ASN B N 1
ATOM 1682 C CA . ASN B 1 17 ? -11.273 19.016 -1.828 1 96.62 17 ASN B CA 1
ATOM 1683 C C . ASN B 1 17 ? -9.758 18.922 -1.967 1 96.62 17 ASN B C 1
ATOM 1685 O O . ASN B 1 17 ? -9.062 18.656 -0.986 1 96.62 17 ASN B O 1
ATOM 1689 N N . PRO B 1 18 ? -9.25 19.109 -3.176 1 96.44 18 PRO B N 1
ATOM 1690 C CA . PRO B 1 18 ? -7.82 18.891 -3.41 1 96.44 18 PRO B CA 1
ATOM 1691 C C . PRO B 1 18 ? -6.934 19.781 -2.533 1 96.44 18 PRO B C 1
ATOM 1693 O O . PRO B 1 18 ? -5.902 19.328 -2.035 1 96.44 18 PRO B O 1
ATOM 1696 N N . VAL B 1 19 ? -7.246 21.016 -2.395 1 97.25 19 VAL B N 1
ATOM 1697 C CA . VAL B 1 19 ? -6.457 21.938 -1.571 1 97.25 19 VAL B CA 1
ATOM 1698 C C . VAL B 1 19 ? -6.492 21.469 -0.114 1 97.25 19 VAL B C 1
ATOM 1700 O O . VAL B 1 19 ? -5.469 21.5 0.574 1 97.25 19 VAL B O 1
ATOM 1703 N N . ARG B 1 20 ? -7.637 21.062 0.357 1 98.25 20 ARG B N 1
ATOM 1704 C CA . ARG B 1 20 ? -7.781 20.609 1.736 1 98.25 20 ARG B CA 1
ATOM 1705 C C . ARG B 1 20 ? -7.012 19.312 1.971 1 98.25 20 ARG B C 1
ATOM 1707 O O . ARG B 1 20 ? -6.477 19.094 3.059 1 98.25 20 ARG B O 1
ATOM 1714 N N . GLN B 1 21 ? -6.961 18.484 0.964 1 97.44 21 GLN B N 1
ATOM 1715 C CA . GLN B 1 21 ? -6.148 17.281 1.074 1 97.44 21 GLN B CA 1
ATOM 1716 C C . GLN B 1 21 ? -4.668 17.625 1.21 1 97.44 21 GLN B C 1
ATOM 1718 O O . GLN B 1 21 ? -3.949 17 1.998 1 97.44 21 GLN B O 1
ATOM 1723 N N . LYS B 1 22 ? -4.23 18.578 0.422 1 97.06 22 LYS B N 1
ATOM 1724 C CA . LYS B 1 22 ? -2.85 19.047 0.542 1 97.06 22 LYS B CA 1
ATOM 1725 C C . LYS B 1 22 ? -2.59 19.641 1.92 1 97.06 22 LYS B C 1
ATOM 1727 O O . LYS B 1 22 ? -1.539 19.406 2.52 1 97.06 22 LYS B O 1
ATOM 1732 N N . LEU B 1 23 ? -3.521 20.422 2.365 1 97.94 23 LEU B N 1
ATOM 1733 C CA . LEU B 1 23 ? -3.434 21.062 3.678 1 97.94 23 LEU B CA 1
ATOM 1734 C C . LEU B 1 23 ? -3.322 20 4.777 1 97.94 23 LEU B C 1
ATOM 1736 O O . LEU B 1 23 ? -2.457 20.109 5.652 1 97.94 23 LEU B O 1
ATOM 1740 N N . LEU B 1 24 ? -4.172 19 4.691 1 97.75 24 LEU B N 1
ATOM 1741 C CA . LEU B 1 24 ? -4.168 17.922 5.68 1 97.75 24 LEU B CA 1
ATOM 1742 C C . LEU B 1 24 ? -2.842 17.172 5.656 1 97.75 24 LEU B C 1
ATOM 1744 O O . LEU B 1 24 ? -2.324 16.781 6.707 1 97.75 24 LEU B O 1
ATOM 1748 N N . ARG B 1 25 ? -2.34 16.938 4.496 1 96.44 25 ARG B N 1
ATOM 1749 C CA . ARG B 1 25 ? -1.058 16.266 4.352 1 96.44 25 ARG B CA 1
ATOM 1750 C C . ARG B 1 25 ? 0.065 17.062 4.996 1 96.44 25 ARG B C 1
ATOM 1752 O O . ARG B 1 25 ? 0.903 16.516 5.711 1 96.44 25 ARG B O 1
ATOM 1759 N N . LEU B 1 26 ? 0.129 18.359 4.77 1 96.25 26 LEU B N 1
ATOM 1760 C CA . LEU B 1 26 ? 1.136 19.25 5.348 1 96.25 26 LEU B CA 1
ATOM 1761 C C . LEU B 1 26 ? 1.06 19.234 6.871 1 96.25 26 LEU B C 1
ATOM 1763 O O . LEU B 1 26 ? 2.082 19.094 7.547 1 96.25 26 LEU B O 1
ATOM 1767 N N . LEU B 1 27 ? -0.142 19.375 7.367 1 97.44 27 LEU B N 1
ATOM 1768 C CA . LEU B 1 27 ? -0.333 19.359 8.812 1 97.44 27 LEU B CA 1
ATOM 1769 C C . LEU B 1 27 ? 0.057 18.016 9.398 1 97.44 27 LEU B C 1
ATOM 1771 O O . LEU B 1 27 ? 0.682 17.953 10.461 1 97.44 27 LEU B O 1
ATOM 1775 N N . GLY B 1 28 ? -0.324 16.969 8.711 1 96.31 28 GLY B N 1
ATOM 1776 C CA . GLY B 1 28 ? -0.028 15.617 9.18 1 96.31 28 GLY B CA 1
ATOM 1777 C C . GLY B 1 28 ? 1.458 15.32 9.234 1 96.31 28 GLY B C 1
ATOM 1778 O O . GLY B 1 28 ? 1.922 14.609 10.133 1 96.31 28 GLY B O 1
ATOM 1779 N N . ARG B 1 29 ? 2.189 15.828 8.32 1 96 29 ARG B N 1
ATOM 1780 C CA . ARG B 1 29 ? 3.627 15.578 8.242 1 96 29 ARG B CA 1
ATOM 1781 C C . ARG B 1 29 ? 4.387 16.453 9.227 1 96 29 ARG B C 1
ATOM 1783 O O . ARG B 1 29 ? 5.535 16.156 9.578 1 96 29 ARG B O 1
ATOM 1790 N N . SER B 1 30 ? 3.787 17.516 9.617 1 95.12 30 SER B N 1
ATOM 1791 C CA . SER B 1 30 ? 4.484 18.484 10.453 1 95.12 30 SER B CA 1
ATOM 1792 C C . SER B 1 30 ? 4.598 18 11.891 1 95.12 30 SER B C 1
ATOM 1794 O O . SER B 1 30 ? 3.65 17.406 12.43 1 95.12 30 SER B O 1
ATOM 1796 N N . LYS B 1 31 ? 5.715 18.344 12.516 1 92.62 31 LYS B N 1
ATOM 1797 C CA . LYS B 1 31 ? 5.922 18 13.922 1 92.62 31 LYS B CA 1
ATOM 1798 C C . LYS B 1 31 ? 5.273 19.031 14.836 1 92.62 31 LYS B C 1
ATOM 1800 O O . LYS B 1 31 ? 5.102 18.781 16.031 1 92.62 31 LYS B O 1
ATOM 1805 N N . THR B 1 32 ? 4.961 20.172 14.25 1 94.56 32 THR B N 1
ATOM 1806 C CA . THR B 1 32 ? 4.426 21.281 15.039 1 94.56 32 THR B CA 1
ATOM 1807 C C . THR B 1 32 ? 3.164 21.844 14.391 1 94.56 32 THR B C 1
ATOM 1809 O O . THR B 1 32 ? 3 21.766 13.172 1 94.56 32 THR B O 1
ATOM 1812 N N . PRO B 1 33 ? 2.23 22.391 15.25 1 97.31 33 PRO B N 1
ATOM 1813 C CA . PRO B 1 33 ? 1.095 23.109 14.664 1 97.31 33 PRO B CA 1
ATOM 1814 C C . PRO B 1 33 ? 1.527 24.266 13.781 1 97.31 33 PRO B C 1
ATOM 1816 O O . PRO B 1 33 ? 2.662 24.734 13.883 1 97.31 33 PRO B O 1
ATOM 1819 N N . MET B 1 34 ? 0.594 24.703 12.891 1 97.56 34 MET B N 1
ATOM 1820 C CA . MET B 1 34 ? 0.944 25.75 11.93 1 97.56 34 MET B CA 1
ATOM 1821 C C . MET B 1 34 ? -0.123 26.828 11.898 1 97.56 34 MET B C 1
ATOM 1823 O O . MET B 1 34 ? -1.301 26.562 12.133 1 97.56 34 MET B O 1
ATOM 1827 N N . THR B 1 35 ? 0.332 28.016 11.578 1 97.25 35 THR B N 1
ATOM 1828 C CA . THR B 1 35 ? -0.588 29.141 11.383 1 97.25 35 THR B CA 1
ATOM 1829 C C . THR B 1 35 ? -1.117 29.156 9.953 1 97.25 35 THR B C 1
ATOM 1831 O O . THR B 1 35 ? -0.502 28.594 9.047 1 97.25 35 THR B O 1
ATOM 1834 N N . PRO B 1 36 ? -2.299 29.828 9.766 1 97.44 36 PRO B N 1
ATOM 1835 C CA . PRO B 1 36 ? -2.777 30.016 8.398 1 97.44 36 PRO B CA 1
ATOM 1836 C C . PRO B 1 36 ? -1.738 30.672 7.492 1 97.44 36 PRO B C 1
ATOM 1838 O O . PRO B 1 36 ? -1.638 30.344 6.312 1 97.44 36 PRO B O 1
ATOM 1841 N N . LYS B 1 37 ? -0.941 31.516 8.062 1 96.19 37 LYS B N 1
ATOM 1842 C CA . LYS B 1 37 ? 0.097 32.188 7.281 1 96.19 37 LYS B CA 1
ATOM 1843 C C . LYS B 1 37 ? 1.157 31.188 6.812 1 96.19 37 LYS B C 1
ATOM 1845 O O . LYS B 1 37 ? 1.566 31.203 5.652 1 96.19 37 LYS B O 1
ATOM 1850 N N . GLN B 1 38 ? 1.618 30.406 7.699 1 96.88 38 GLN B N 1
ATOM 1851 C CA . GLN B 1 38 ? 2.602 29.391 7.352 1 96.88 38 GLN B CA 1
ATOM 1852 C C . GLN B 1 38 ? 2.062 28.438 6.285 1 96.88 38 GLN B C 1
ATOM 1854 O O . GLN B 1 38 ? 2.768 28.109 5.332 1 96.88 38 GLN B O 1
ATOM 1859 N N . LEU B 1 39 ? 0.832 28.031 6.43 1 97.81 39 LEU B N 1
ATOM 1860 C CA . LEU B 1 39 ? 0.199 27.141 5.465 1 97.81 39 LEU B CA 1
ATOM 1861 C C . LEU B 1 39 ? 0.017 27.828 4.117 1 97.81 39 LEU B C 1
ATOM 1863 O O . LEU B 1 39 ? 0.19 27.203 3.068 1 97.81 39 LEU B O 1
ATOM 1867 N N . SER B 1 40 ? -0.37 29.062 4.176 1 98 40 SER B N 1
ATOM 1868 C CA . SER B 1 40 ? -0.52 29.859 2.965 1 98 40 SER B CA 1
ATOM 1869 C C . SER B 1 40 ? 0.774 29.891 2.158 1 98 40 SER B C 1
ATOM 1871 O O . SER B 1 40 ? 0.755 29.703 0.94 1 98 40 SER B O 1
ATOM 1873 N N . ASP B 1 41 ? 1.902 30.062 2.795 1 97.38 41 ASP B N 1
ATOM 1874 C CA . ASP B 1 41 ? 3.207 30.094 2.143 1 97.38 41 ASP B CA 1
ATOM 1875 C C . ASP B 1 41 ? 3.541 28.766 1.496 1 97.38 41 ASP B C 1
ATOM 1877 O O . ASP B 1 41 ? 4.012 28.703 0.357 1 97.38 41 ASP B O 1
ATOM 1881 N N . LYS B 1 42 ? 3.225 27.734 2.121 1 96.31 42 LYS B N 1
ATOM 1882 C CA . LYS B 1 42 ? 3.574 26.391 1.645 1 96.31 42 LYS B CA 1
ATOM 1883 C C . LYS B 1 42 ? 2.658 25.969 0.504 1 96.31 42 LYS B C 1
ATOM 1885 O O . LYS B 1 42 ? 3.086 25.25 -0.404 1 96.31 42 LYS B O 1
ATOM 1890 N N . LEU B 1 43 ? 1.408 26.375 0.549 1 97.12 43 LEU B N 1
ATOM 1891 C CA . LEU B 1 43 ? 0.424 25.984 -0.449 1 97.12 43 LEU B CA 1
ATOM 1892 C C . LEU B 1 43 ? 0.352 27 -1.583 1 97.12 43 LEU B C 1
ATOM 1894 O O . LEU B 1 43 ? -0.255 26.734 -2.623 1 97.12 43 LEU B O 1
ATOM 1898 N N . GLU B 1 44 ? 0.913 28.094 -1.376 1 96.94 44 GLU B N 1
ATOM 1899 C CA . GLU B 1 44 ? 0.912 29.172 -2.357 1 96.94 44 GLU B CA 1
ATOM 1900 C C . GLU B 1 44 ? -0.51 29.641 -2.672 1 96.94 44 GLU B C 1
ATOM 1902 O O . GLU B 1 44 ? -0.887 29.75 -3.84 1 96.94 44 GLU B O 1
ATOM 1907 N N . ILE B 1 45 ? -1.308 29.828 -1.624 1 97.5 45 ILE B N 1
ATOM 1908 C CA . ILE B 1 45 ? -2.639 30.422 -1.683 1 97.5 45 ILE B CA 1
ATOM 1909 C C . ILE B 1 45 ? -2.781 31.484 -0.589 1 97.5 45 ILE B C 1
ATOM 1911 O O . ILE B 1 45 ? -1.917 31.609 0.282 1 97.5 45 ILE B O 1
ATOM 1915 N N . SER B 1 46 ? -3.826 32.25 -0.599 1 96.81 46 SER B N 1
ATOM 1916 C CA . SER B 1 46 ? -3.994 33.375 0.336 1 96.81 46 SER B CA 1
ATOM 1917 C C . SER B 1 46 ? -4.312 32.844 1.739 1 96.81 46 SER B C 1
ATOM 1919 O O . SER B 1 46 ? -4.961 31.812 1.9 1 96.81 46 SER B O 1
ATOM 1921 N N . PRO B 1 47 ? -3.885 33.625 2.736 1 95.62 47 PRO B N 1
ATOM 1922 C CA . PRO B 1 47 ? -4.246 33.281 4.113 1 95.62 47 PRO B CA 1
ATOM 1923 C C . PRO B 1 47 ? -5.758 33.188 4.32 1 95.62 47 PRO B C 1
ATOM 1925 O O . PRO B 1 47 ? -6.23 32.344 5.082 1 95.62 47 PRO B O 1
ATOM 1928 N N . SER B 1 48 ? -6.453 34.031 3.684 1 96.25 48 SER B N 1
ATOM 1929 C CA . SER B 1 48 ? -7.91 34 3.799 1 96.25 48 SER B CA 1
ATOM 1930 C C . SER B 1 48 ? -8.484 32.688 3.275 1 96.25 48 SER B C 1
ATOM 1932 O O . SER B 1 48 ? -9.406 32.125 3.867 1 96.25 48 SER B O 1
ATOM 1934 N N . SER B 1 49 ? -7.953 32.219 2.156 1 97.75 49 SER B N 1
ATOM 1935 C CA . SER B 1 49 ? -8.367 30.938 1.609 1 97.75 49 SER B CA 1
ATOM 1936 C C . SER B 1 49 ? -8.055 29.797 2.576 1 97.75 49 SER B C 1
ATOM 1938 O O . SER B 1 49 ? -8.883 28.922 2.797 1 97.75 49 SER B O 1
ATOM 1940 N N . VAL B 1 50 ? -6.883 29.891 3.125 1 98.44 50 VAL B N 1
ATOM 1941 C CA . VAL B 1 50 ? -6.477 28.859 4.074 1 98.44 50 VAL B CA 1
ATOM 1942 C C . VAL B 1 50 ? -7.438 28.844 5.262 1 98.44 50 VAL B C 1
ATOM 1944 O O . VAL B 1 50 ? -7.871 27.781 5.703 1 98.44 50 VAL B O 1
ATOM 1947 N N . GLN B 1 51 ? -7.723 29.969 5.777 1 97.69 51 GLN B N 1
ATOM 1948 C CA . GLN B 1 51 ? -8.633 30.062 6.91 1 97.69 51 GLN B CA 1
ATOM 1949 C C . GLN B 1 51 ? -9.992 29.453 6.59 1 97.69 51 GLN B C 1
ATOM 1951 O O . GLN B 1 51 ? -10.57 28.75 7.418 1 97.69 51 GLN B O 1
ATOM 1956 N N . HIS B 1 52 ? -10.422 29.688 5.398 1 98.31 52 HIS B N 1
ATOM 1957 C CA . HIS B 1 52 ? -11.68 29.109 4.953 1 98.31 52 HIS B CA 1
ATOM 1958 C C . HIS B 1 52 ? -11.609 27.578 4.934 1 98.31 52 HIS B C 1
ATOM 1960 O O . HIS B 1 52 ? -12.523 26.906 5.41 1 98.31 52 HIS B O 1
ATOM 1966 N N . HIS B 1 53 ? -10.602 27.047 4.398 1 98.69 53 HIS B N 1
ATOM 1967 C CA . HIS B 1 53 ? -10.422 25.609 4.336 1 98.69 53 HIS B CA 1
ATOM 1968 C C . HIS B 1 53 ? -10.305 25 5.734 1 98.69 53 HIS B C 1
ATOM 1970 O O . HIS B 1 53 ? -10.859 23.938 6.008 1 98.69 53 HIS B O 1
ATOM 1976 N N . ILE B 1 54 ? -9.594 25.719 6.598 1 98.62 54 ILE B N 1
ATOM 1977 C CA . ILE B 1 54 ? -9.43 25.25 7.969 1 98.62 54 ILE B CA 1
ATOM 1978 C C . ILE B 1 54 ? -10.781 25.203 8.672 1 98.62 54 ILE B C 1
ATOM 1980 O O . ILE B 1 54 ? -11.086 24.25 9.383 1 98.62 54 ILE B O 1
ATOM 1984 N N . LYS B 1 55 ? -11.539 26.188 8.461 1 98.44 55 LYS B N 1
ATOM 1985 C CA . LYS B 1 55 ? -12.875 26.234 9.062 1 98.44 55 LYS B CA 1
ATOM 1986 C C . LYS B 1 55 ? -13.711 25.047 8.609 1 98.44 55 LYS B C 1
ATOM 1988 O O . LYS B 1 55 ? -14.367 24.391 9.422 1 98.44 55 LYS B O 1
ATOM 1993 N N . LYS B 1 56 ? -13.727 24.75 7.387 1 98.5 56 LYS B N 1
ATOM 1994 C CA . LYS B 1 56 ? -14.469 23.625 6.84 1 98.5 56 LYS B CA 1
ATOM 1995 C C . LYS B 1 56 ? -13.953 22.297 7.391 1 98.5 56 LYS B C 1
ATOM 1997 O O . LYS B 1 56 ? -14.734 21.438 7.801 1 98.5 56 LYS B O 1
ATOM 2002 N N . LEU B 1 57 ? -12.664 22.172 7.422 1 98.5 57 LEU B N 1
ATOM 2003 C CA . LEU B 1 57 ? -12.062 20.938 7.938 1 98.5 57 LEU B CA 1
ATOM 2004 C C . LEU B 1 57 ? -12.336 20.781 9.43 1 98.5 57 LEU B C 1
ATOM 2006 O O . LEU B 1 57 ? -12.539 19.656 9.914 1 98.5 57 LEU B O 1
ATOM 2010 N N . SER B 1 58 ? -12.305 21.938 10.125 1 98.31 58 SER B N 1
ATOM 2011 C CA . SER B 1 58 ? -12.617 21.906 11.555 1 98.31 58 SER B CA 1
ATOM 2012 C C . SER B 1 58 ? -14.055 21.453 11.797 1 98.31 58 SER B C 1
ATOM 2014 O O . SER B 1 58 ? -14.328 20.75 12.773 1 98.31 58 SER B O 1
ATOM 2016 N N . SER B 1 59 ? -14.891 21.812 10.914 1 97.88 59 SER B N 1
ATOM 2017 C CA . SER B 1 59 ? -16.297 21.438 11.055 1 97.88 59 SER B CA 1
ATOM 2018 C C . SER B 1 59 ? -16.469 19.922 10.898 1 97.88 59 SER B C 1
ATOM 2020 O O . SER B 1 59 ? -17.438 19.344 11.383 1 97.88 59 SER B O 1
ATOM 2022 N N . LEU B 1 60 ? -15.562 19.297 10.18 1 97.19 60 LEU B N 1
ATOM 2023 C CA . LEU B 1 60 ? -15.586 17.859 10.016 1 97.19 60 LEU B CA 1
ATOM 2024 C C . LEU B 1 60 ? -14.938 17.156 11.203 1 97.19 60 LEU B C 1
ATOM 2026 O O . LEU B 1 60 ? -15.086 15.945 11.375 1 97.19 60 LEU B O 1
ATOM 2030 N N . GLY B 1 61 ? -14.172 17.922 11.977 1 97.44 61 GLY B N 1
ATOM 2031 C CA . GLY B 1 61 ? -13.5 17.375 13.141 1 97.44 61 GLY B CA 1
ATOM 2032 C C . GLY B 1 61 ? -12.117 16.828 12.828 1 97.44 61 GLY B C 1
ATOM 2033 O O . GLY B 1 61 ? -11.531 16.109 13.633 1 97.44 61 GLY B O 1
ATOM 2034 N N . VAL B 1 62 ? -11.5 17.219 11.672 1 97.94 62 VAL B N 1
ATOM 2035 C CA . VAL B 1 62 ? -10.227 16.641 11.273 1 97.94 62 VAL B CA 1
ATOM 2036 C C . VAL B 1 62 ? -9.094 17.625 11.531 1 97.94 62 VAL B C 1
ATOM 2038 O O . VAL B 1 62 ? -7.918 17.234 11.516 1 97.94 62 VAL B O 1
ATOM 2041 N N . VAL B 1 63 ? -9.391 18.891 11.797 1 98.44 63 VAL B N 1
ATOM 2042 C CA . VAL B 1 63 ? -8.438 19.922 12.18 1 98.44 63 VAL B CA 1
ATOM 2043 C C . VAL B 1 63 ? -8.953 20.672 13.406 1 98.44 63 VAL B C 1
ATOM 2045 O O . VAL B 1 63 ? -10.156 20.891 13.539 1 98.44 63 VAL B O 1
ATOM 2048 N N . GLU B 1 64 ? -8.008 21.047 14.266 1 98.31 64 GLU B N 1
ATOM 2049 C CA . GLU B 1 64 ? -8.422 21.797 15.445 1 98.31 64 GLU B CA 1
ATOM 2050 C C . GLU B 1 64 ? -7.383 22.844 15.836 1 98.31 64 GLU B C 1
ATOM 2052 O O . GLU B 1 64 ? -6.219 22.734 15.445 1 98.31 64 GLU B O 1
ATOM 2057 N N . LEU B 1 65 ? -7.871 23.844 16.562 1 98.44 65 LEU B N 1
ATOM 2058 C CA . LEU B 1 65 ? -6.98 24.844 17.141 1 98.44 65 LEU B CA 1
ATOM 2059 C C . LEU B 1 65 ? -6.109 24.25 18.234 1 98.44 65 LEU B C 1
ATOM 2061 O O . LEU B 1 65 ? -6.617 23.578 19.141 1 98.44 65 LEU B O 1
ATOM 2065 N N . ASP B 1 66 ? -4.832 24.391 18.047 1 98.12 66 ASP B N 1
ATOM 2066 C CA . ASP B 1 66 ? -3.91 23.891 19.062 1 98.12 66 ASP B CA 1
ATOM 2067 C C . ASP B 1 66 ? -3.689 24.922 20.156 1 98.12 66 ASP B C 1
ATOM 2069 O O . ASP B 1 66 ? -3.896 24.641 21.344 1 98.12 66 ASP B O 1
ATOM 2073 N N . HIS B 1 67 ? -3.207 26.156 19.781 1 97.94 67 HIS B N 1
ATOM 2074 C CA . HIS B 1 67 ? -2.98 27.25 20.703 1 97.94 67 HIS B CA 1
ATOM 2075 C C . HIS B 1 67 ? -2.918 28.594 19.969 1 97.94 67 HIS B C 1
ATOM 2077 O O . HIS B 1 67 ? -2.998 28.625 18.734 1 97.94 67 HIS B O 1
ATOM 2083 N N . THR B 1 68 ? -2.914 29.609 20.766 1 97.81 68 THR B N 1
ATOM 2084 C CA . THR B 1 68 ? -2.758 30.938 20.219 1 97.81 68 THR B CA 1
ATOM 2085 C C . THR B 1 68 ? -1.546 31.641 20.828 1 97.81 68 THR B C 1
ATOM 2087 O O . THR B 1 68 ? -1.104 31.281 21.922 1 97.81 68 THR B O 1
ATOM 2090 N N . GLU B 1 69 ? -0.977 32.438 20.031 1 96.69 69 GLU B N 1
ATOM 2091 C CA . GLU B 1 69 ? 0.121 33.281 20.484 1 96.69 69 GLU B CA 1
ATOM 2092 C C . GLU B 1 69 ? -0.092 34.75 20.062 1 96.69 69 GLU B C 1
ATOM 2094 O O . GLU B 1 69 ? -0.558 35 18.953 1 96.69 69 GLU B O 1
ATOM 2099 N N . MET B 1 70 ? 0.289 35.594 21.047 1 95.38 70 MET B N 1
ATOM 2100 C CA . MET B 1 70 ? 0.278 37.031 20.703 1 95.38 70 MET B CA 1
ATOM 2101 C C . MET B 1 70 ? 1.608 37.438 20.094 1 95.38 70 MET B C 1
ATOM 2103 O O . MET B 1 70 ? 2.652 37.344 20.75 1 95.38 70 MET B O 1
ATOM 2107 N N . ILE B 1 71 ? 1.564 37.812 18.844 1 91.75 71 ILE B N 1
ATOM 2108 C CA . ILE B 1 71 ? 2.762 38.281 18.156 1 91.75 71 ILE B CA 1
ATOM 2109 C C . ILE B 1 71 ? 2.559 39.719 17.656 1 91.75 71 ILE B C 1
ATOM 2111 O O . ILE B 1 71 ? 1.742 39.938 16.75 1 91.75 71 ILE B O 1
ATOM 2115 N N . ASN B 1 72 ? 3.406 40.625 18.203 1 92.12 72 ASN B N 1
ATOM 2116 C CA . ASN B 1 72 ? 3.326 42.031 17.844 1 92.12 72 ASN B CA 1
ATOM 2117 C C . ASN B 1 72 ? 1.892 42.562 17.891 1 92.12 72 ASN B C 1
ATOM 2119 O O . ASN B 1 72 ? 1.421 43.188 16.969 1 92.12 72 ASN B O 1
ATOM 2123 N N . GLY B 1 73 ? 1.135 42.125 18.828 1 92.69 73 GLY B N 1
ATOM 2124 C CA . GLY B 1 73 ? -0.207 42.625 19.062 1 92.69 73 GLY B CA 1
ATOM 2125 C C . GLY B 1 73 ? -1.276 41.875 18.297 1 92.69 73 GLY B C 1
ATOM 2126 O O . GLY B 1 73 ? -2.465 42.188 18.406 1 92.69 73 GLY B O 1
ATOM 2127 N N . ILE B 1 74 ? -0.879 41.031 17.438 1 92.12 74 ILE B N 1
ATOM 2128 C CA . ILE B 1 74 ? -1.825 40.219 16.656 1 92.12 74 ILE B CA 1
ATOM 2129 C C . ILE B 1 74 ? -1.881 38.812 17.203 1 92.12 74 ILE B C 1
ATOM 2131 O O . ILE B 1 74 ? -0.843 38.188 17.5 1 92.12 74 ILE B O 1
ATOM 2135 N N . THR B 1 75 ? -3.113 38.344 17.406 1 95.81 75 THR B N 1
ATOM 2136 C CA . THR B 1 75 ? -3.277 36.969 17.875 1 95.81 75 THR B CA 1
ATOM 2137 C C . THR B 1 75 ? -3.041 35.969 16.75 1 95.81 75 THR B C 1
ATOM 2139 O O . THR B 1 75 ? -3.807 35.938 15.781 1 95.81 75 THR B O 1
ATOM 2142 N N . ALA B 1 76 ? -1.968 35.156 16.906 1 96 76 ALA B N 1
ATOM 2143 C CA . ALA B 1 76 ? -1.691 34.094 15.945 1 96 76 ALA B CA 1
ATOM 2144 C C . ALA B 1 76 ? -2.336 32.781 16.391 1 96 76 ALA B C 1
ATOM 2146 O O . ALA B 1 76 ? -2.215 32.375 17.547 1 96 76 ALA B O 1
ATOM 2147 N N . ARG B 1 77 ? -3.064 32.125 15.5 1 97.62 77 ARG B N 1
ATOM 2148 C CA . ARG B 1 77 ? -3.723 30.844 15.789 1 97.62 77 ARG B CA 1
ATOM 2149 C C . ARG B 1 77 ? -2.973 29.688 15.141 1 97.62 77 ARG B C 1
ATOM 2151 O O . ARG B 1 77 ? -2.658 29.719 13.953 1 97.62 77 ARG B O 1
ATOM 2158 N N . TYR B 1 78 ? -2.674 28.672 15.961 1 98.31 78 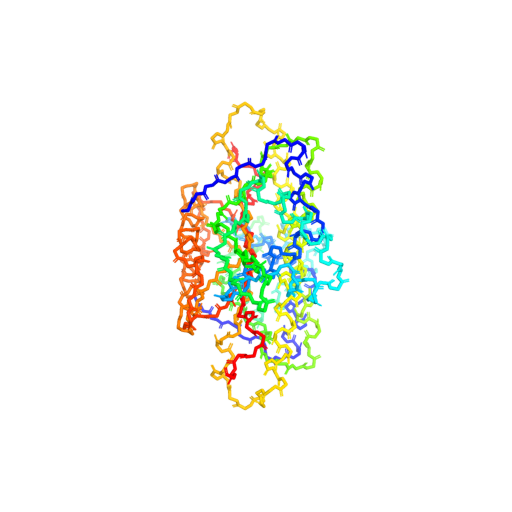TYR B N 1
ATOM 2159 C CA . TYR B 1 78 ? -1.956 27.5 15.477 1 98.31 78 TYR B CA 1
ATOM 2160 C C . TYR B 1 78 ? -2.875 26.297 15.414 1 98.31 78 TYR B C 1
ATOM 2162 O O . TYR B 1 78 ? -3.574 25.984 16.391 1 98.31 78 TYR B O 1
ATOM 2170 N N . TYR B 1 79 ? -2.809 25.609 14.242 1 98.56 79 TYR B N 1
ATOM 2171 C CA . TYR B 1 79 ? -3.719 24.484 14.023 1 98.56 79 TYR B CA 1
ATOM 2172 C C . TYR B 1 79 ? -2.947 23.188 13.836 1 98.56 79 TYR B C 1
ATOM 2174 O O . TYR B 1 79 ? -1.792 23.188 13.406 1 98.56 79 TYR B O 1
ATOM 2182 N N . LYS B 1 80 ? -3.564 22.109 14.242 1 98.12 80 LYS B N 1
ATOM 2183 C CA . LYS B 1 80 ? -3.031 20.766 14.102 1 98.12 80 LYS B CA 1
ATOM 2184 C C . LYS B 1 80 ? -4.125 19.781 13.688 1 98.12 80 LYS B C 1
ATOM 2186 O O . LYS B 1 80 ? -5.312 20.078 13.828 1 98.12 80 LYS B O 1
ATOM 2191 N N . PRO B 1 81 ? -3.705 18.641 13.109 1 97.25 81 PRO B N 1
ATOM 2192 C CA . PRO B 1 81 ? -4.715 17.594 12.898 1 97.25 81 PRO B CA 1
ATOM 2193 C C . PRO B 1 81 ? -5.301 17.062 14.195 1 97.25 81 PRO B C 1
ATOM 2195 O O . PRO B 1 81 ? -4.664 17.156 15.25 1 97.25 81 PRO B O 1
ATOM 2198 N N . THR B 1 82 ? -6.52 16.547 14.141 1 96.19 82 THR B N 1
ATOM 2199 C CA . THR B 1 82 ? -7.113 15.883 15.297 1 96.19 82 THR B CA 1
ATOM 2200 C C . THR B 1 82 ? -6.648 14.43 15.383 1 96.19 82 THR B C 1
ATOM 2202 O O . THR B 1 82 ? -6.984 13.719 16.328 1 96.19 82 THR B O 1
ATOM 2205 N N . TYR B 1 83 ? -5.812 13.922 14.617 1 93.25 83 TYR B N 1
ATOM 2206 C CA . TYR B 1 83 ? -5.223 12.586 14.531 1 93.25 83 TYR B CA 1
ATOM 2207 C C . TYR B 1 83 ? -6.293 11.508 14.672 1 93.25 83 TYR B C 1
ATOM 2209 O O . TYR B 1 83 ? -6.199 10.641 15.547 1 93.25 83 TYR B O 1
ATOM 2217 N N . VAL B 1 84 ? -7.289 11.594 13.828 1 94.69 84 VAL B N 1
ATOM 2218 C CA . VAL B 1 84 ? -8.406 10.656 13.797 1 94.69 84 VAL B CA 1
ATOM 2219 C C . VAL B 1 84 ? -8.32 9.789 12.539 1 94.69 84 VAL B C 1
ATOM 2221 O O . VAL B 1 84 ? -7.617 10.133 11.594 1 94.69 84 VAL B O 1
ATOM 2224 N N . ASN B 1 85 ? -9.023 8.672 12.633 1 95.12 85 ASN B N 1
ATOM 2225 C CA . ASN B 1 85 ? -9.234 7.855 11.445 1 95.12 85 ASN B CA 1
ATOM 2226 C C . ASN B 1 85 ? -10.492 8.289 10.688 1 95.12 85 ASN B C 1
ATOM 2228 O O . ASN B 1 85 ? -11.586 8.305 11.25 1 95.12 85 ASN B O 1
ATOM 2232 N N . VAL B 1 86 ? -10.289 8.664 9.43 1 96.38 86 VAL B N 1
ATOM 2233 C CA . VAL B 1 86 ? -11.414 9.086 8.609 1 96.38 86 VAL B CA 1
ATOM 2234 C C . VAL B 1 86 ? -11.883 7.926 7.734 1 96.38 86 VAL B C 1
ATOM 2236 O O . VAL B 1 86 ? -11.094 7.352 6.98 1 96.38 86 VAL B O 1
ATOM 2239 N N . GLN B 1 87 ? -13.156 7.535 7.898 1 94.06 87 GLN B N 1
ATOM 2240 C CA . GLN B 1 87 ? -13.766 6.492 7.078 1 94.06 87 GLN B CA 1
ATOM 2241 C C . GLN B 1 87 ? -14.602 7.098 5.957 1 94.06 87 GLN B C 1
ATOM 2243 O O . GLN B 1 87 ? -15.625 7.734 6.215 1 94.06 87 GLN B O 1
ATOM 2248 N N . ILE B 1 88 ? -14.172 6.883 4.758 1 91.81 88 ILE B N 1
ATOM 2249 C CA . ILE B 1 88 ? -14.898 7.48 3.645 1 91.81 88 ILE B CA 1
ATOM 2250 C C . ILE B 1 88 ? -15.922 6.488 3.105 1 91.81 88 ILE B C 1
ATOM 2252 O O . ILE B 1 88 ? -16.812 6.859 2.336 1 91.81 88 ILE B O 1
ATOM 2256 N N . GLY B 1 89 ? -15.852 5.211 3.549 1 85.31 89 GLY B N 1
ATOM 2257 C CA . GLY B 1 89 ? -16.875 4.223 3.26 1 85.31 89 GLY B CA 1
ATOM 2258 C C . GLY B 1 89 ? -16.812 3.686 1.842 1 85.31 89 GLY B C 1
ATOM 2259 O O . GLY B 1 89 ? -17.812 3.666 1.13 1 85.31 89 GLY B O 1
A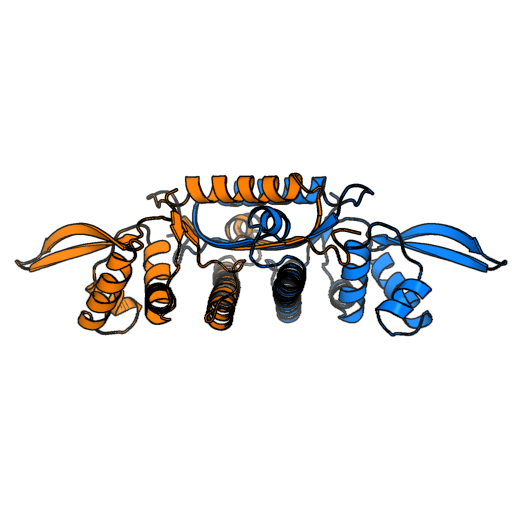TOM 2260 N N . LEU B 1 90 ? -15.68 3.219 1.483 1 80.25 90 LEU B N 1
ATOM 2261 C CA . LEU B 1 90 ? -15.516 2.629 0.16 1 80.25 90 LEU B CA 1
ATOM 2262 C C . LEU B 1 90 ? -16.328 1.34 0.034 1 80.25 90 LEU B C 1
ATOM 2264 O O . LEU B 1 90 ? -16.625 0.901 -1.076 1 80.25 90 LEU B O 1
ATOM 2268 N N . ASP B 1 91 ? -16.656 0.754 1.14 1 72.94 91 ASP B N 1
ATOM 2269 C CA . ASP B 1 91 ? -17.359 -0.527 1.144 1 72.94 91 ASP B CA 1
ATOM 2270 C C . ASP B 1 91 ? -18.875 -0.328 1.119 1 72.94 91 ASP B C 1
ATOM 2272 O O . ASP B 1 91 ? -19.625 -1.298 1.074 1 72.94 91 ASP B O 1
ATOM 2276 N N . HIS B 1 92 ? -19.359 0.943 1.161 1 73.25 92 HIS B N 1
ATOM 2277 C CA . HIS B 1 92 ? -20.781 1.26 1.065 1 73.25 92 HIS B CA 1
ATOM 2278 C C . HIS B 1 92 ? -21.078 2.105 -0.169 1 73.25 92 HIS B C 1
ATOM 2280 O O . HIS B 1 92 ? -20.953 3.332 -0.132 1 73.25 92 HIS B O 1
ATOM 2286 N N . PRO B 1 93 ? -21.484 1.427 -1.178 1 73.12 93 PRO B N 1
ATOM 2287 C CA . PRO B 1 93 ? -21.703 2.174 -2.418 1 73.12 93 PRO B CA 1
ATOM 2288 C C . PRO B 1 93 ? -22.828 3.205 -2.289 1 73.12 93 PRO B C 1
ATOM 2290 O O . PRO B 1 93 ? -23.828 2.953 -1.62 1 73.12 93 PRO B O 1
ATOM 2293 N N . ASP B 1 94 ? -22.516 4.363 -2.689 1 81.06 94 ASP B N 1
ATOM 2294 C CA . ASP B 1 94 ? -23.469 5.461 -2.783 1 81.06 94 ASP B CA 1
ATOM 2295 C C . ASP B 1 94 ? -23.188 6.332 -4.004 1 81.06 94 ASP B C 1
ATOM 2297 O O . ASP B 1 94 ? -22.5 5.906 -4.934 1 81.06 94 ASP B O 1
ATOM 2301 N N . GLU B 1 95 ? -23.859 7.453 -4.113 1 83.44 95 GLU B N 1
ATOM 2302 C CA . GLU B 1 95 ? -23.75 8.312 -5.289 1 83.44 95 GLU B CA 1
ATOM 2303 C C . GLU B 1 95 ? -22.359 8.914 -5.406 1 83.44 95 GLU B C 1
ATOM 2305 O O . GLU B 1 95 ? -21.969 9.414 -6.469 1 83.44 95 GLU B O 1
ATOM 2310 N N . ASN B 1 96 ? -21.547 8.781 -4.371 1 86.06 96 ASN B N 1
ATOM 2311 C CA . ASN B 1 96 ? -20.219 9.398 -4.352 1 86.06 96 ASN B CA 1
ATOM 2312 C C . ASN B 1 96 ? -19.125 8.359 -4.527 1 86.06 96 ASN B C 1
ATOM 2314 O O . ASN B 1 96 ? -17.938 8.656 -4.301 1 86.06 96 ASN B O 1
ATOM 2318 N N . ASN B 1 97 ? -19.469 7.234 -4.965 1 87.31 97 ASN B N 1
ATOM 2319 C CA . ASN B 1 97 ? -18.516 6.137 -5.02 1 87.31 97 ASN B CA 1
ATOM 2320 C C . ASN B 1 97 ? -17.344 6.457 -5.953 1 87.31 97 ASN B C 1
ATOM 2322 O O . ASN B 1 97 ? -16.188 6.18 -5.629 1 87.31 97 ASN B O 1
ATOM 2326 N N . MET B 1 98 ? -17.688 7.039 -7.043 1 88.38 98 MET B N 1
ATOM 2327 C CA . MET B 1 98 ? -16.641 7.367 -7.996 1 88.38 98 MET B CA 1
ATOM 2328 C C . MET B 1 98 ? -15.672 8.391 -7.406 1 88.38 98 MET B C 1
ATOM 2330 O O . MET B 1 98 ? -14.453 8.273 -7.578 1 88.38 98 MET B O 1
ATOM 2334 N N . GLN B 1 99 ? -16.172 9.359 -6.719 1 90.12 99 GLN B N 1
ATOM 2335 C CA . GLN B 1 99 ? -15.336 10.383 -6.098 1 90.12 99 GLN B CA 1
ATOM 2336 C C . GLN B 1 99 ? -14.453 9.789 -5.008 1 90.12 99 GLN B C 1
ATOM 2338 O O . GLN B 1 99 ? -13.281 10.148 -4.883 1 90.12 99 GLN B O 1
ATOM 2343 N N . LYS B 1 100 ? -15.031 8.891 -4.266 1 93.44 100 LYS B N 1
ATOM 2344 C CA . LYS B 1 100 ? -14.273 8.211 -3.225 1 93.44 100 LYS B CA 1
ATOM 2345 C C . LYS B 1 100 ? -13.109 7.426 -3.822 1 93.44 100 LYS B C 1
ATOM 2347 O O . LYS B 1 100 ? -11.984 7.488 -3.316 1 93.44 100 LYS B O 1
ATOM 2352 N N . GLU B 1 101 ? -13.414 6.75 -4.902 1 94 101 GLU B N 1
ATOM 2353 C CA . GLU B 1 101 ? -12.398 5.941 -5.566 1 94 101 GLU B CA 1
ATOM 2354 C C . GLU B 1 101 ? -11.273 6.809 -6.121 1 94 101 GLU B C 1
ATOM 2356 O O . GLU B 1 101 ? -10.102 6.445 -6.039 1 94 101 GLU B O 1
ATOM 2361 N N . VAL B 1 102 ? -11.609 7.926 -6.59 1 93.25 102 VAL B N 1
ATOM 2362 C CA . VAL B 1 102 ? -10.633 8.852 -7.148 1 93.25 102 VAL B CA 1
ATOM 2363 C C . VAL B 1 102 ? -9.734 9.391 -6.031 1 93.25 102 VAL B C 1
ATOM 2365 O O . VAL B 1 102 ? -8.516 9.477 -6.195 1 93.25 102 VAL B O 1
ATOM 2368 N N . LEU B 1 103 ? -10.336 9.75 -4.914 1 95 103 LEU B N 1
ATOM 2369 C CA . LEU B 1 103 ? -9.57 10.273 -3.783 1 95 103 LEU B CA 1
ATOM 2370 C C . LEU B 1 103 ? -8.539 9.258 -3.316 1 95 103 LEU B C 1
ATOM 2372 O O . LEU B 1 103 ? -7.363 9.594 -3.141 1 95 103 LEU B O 1
ATOM 2376 N N . VAL B 1 104 ? -8.953 8.055 -3.189 1 96.31 104 VAL B N 1
ATOM 2377 C CA . VAL B 1 104 ? -8.078 6.996 -2.686 1 96.31 104 VAL B CA 1
ATOM 2378 C C . VAL B 1 104 ? -6.953 6.734 -3.688 1 96.31 104 VAL B C 1
ATOM 2380 O O . VAL B 1 104 ? -5.793 6.586 -3.301 1 96.31 104 VAL B O 1
ATOM 2383 N N . GLN B 1 105 ? -7.32 6.68 -4.949 1 96.19 105 GLN B N 1
ATOM 2384 C CA . GLN B 1 105 ? -6.324 6.496 -6 1 96.19 105 GLN B CA 1
ATOM 2385 C C . GLN B 1 105 ? -5.266 7.594 -5.957 1 96.19 105 GLN B C 1
ATOM 2387 O O . GLN B 1 105 ? -4.07 7.316 -6.078 1 96.19 105 GLN B O 1
ATOM 2392 N N . GLU B 1 106 ? -5.719 8.773 -5.762 1 95.75 106 GLU B N 1
ATOM 2393 C CA . GLU B 1 106 ? -4.812 9.914 -5.703 1 95.75 106 GLU B CA 1
ATOM 2394 C C . GLU B 1 106 ? -3.898 9.836 -4.484 1 95.75 106 GLU B C 1
ATOM 2396 O O . GLU B 1 106 ? -2.721 10.195 -4.559 1 95.75 106 GLU B O 1
ATOM 2401 N N . GLN B 1 107 ? -4.465 9.453 -3.395 1 97.06 107 GLN B N 1
ATOM 2402 C CA . GLN B 1 107 ? -3.672 9.328 -2.176 1 97.06 107 GLN B CA 1
ATOM 2403 C C . GLN B 1 107 ? -2.592 8.266 -2.322 1 97.06 107 GLN B C 1
ATOM 2405 O O . GLN B 1 107 ? -1.452 8.461 -1.896 1 97.06 107 GLN B O 1
ATOM 2410 N N . ILE B 1 108 ? -2.926 7.156 -3.004 1 98.12 108 ILE B N 1
ATOM 2411 C CA . ILE B 1 108 ? -1.962 6.09 -3.248 1 98.12 108 ILE B CA 1
ATOM 2412 C C . ILE B 1 108 ? -0.861 6.59 -4.18 1 98.12 108 ILE B C 1
ATOM 2414 O O . ILE B 1 108 ? 0.327 6.406 -3.906 1 98.12 108 ILE B O 1
ATOM 2418 N N . ALA B 1 109 ? -1.307 7.238 -5.258 1 96.94 109 ALA B N 1
ATOM 2419 C CA . ALA B 1 109 ? -0.363 7.766 -6.238 1 96.94 109 ALA B CA 1
ATOM 2420 C C . ALA B 1 109 ? 0.583 8.781 -5.602 1 96.94 109 ALA B C 1
ATOM 2422 O O . ALA B 1 109 ? 1.788 8.766 -5.863 1 96.94 109 ALA B O 1
ATOM 2423 N N . ARG B 1 110 ? 0.065 9.609 -4.781 1 96.75 110 ARG B N 1
ATOM 2424 C CA . ARG B 1 110 ? 0.869 10.641 -4.129 1 96.75 110 ARG B CA 1
ATOM 2425 C C . ARG B 1 110 ? 1.886 10.016 -3.176 1 96.75 110 ARG B C 1
ATOM 2427 O O . ARG B 1 110 ? 3.018 10.492 -3.074 1 96.75 110 ARG B O 1
ATOM 2434 N N . THR B 1 111 ? 1.462 9.047 -2.473 1 98.06 111 THR B N 1
ATOM 2435 C CA . THR B 1 111 ? 2.371 8.359 -1.566 1 98.06 111 THR B CA 1
ATOM 2436 C C . THR B 1 111 ? 3.51 7.699 -2.34 1 98.06 111 THR B C 1
ATOM 2438 O O . THR B 1 111 ? 4.672 7.793 -1.941 1 98.06 111 THR B O 1
ATOM 2441 N N . TYR B 1 112 ? 3.174 7.043 -3.461 1 97.94 112 TYR B N 1
ATOM 2442 C CA . TYR B 1 112 ? 4.199 6.426 -4.293 1 97.94 112 TYR B CA 1
ATOM 2443 C C . TYR B 1 112 ? 5.168 7.469 -4.832 1 97.94 112 TYR B C 1
ATOM 2445 O O . TYR B 1 112 ? 6.387 7.273 -4.801 1 97.94 112 TYR B O 1
ATOM 2453 N N . GLU B 1 113 ? 4.594 8.547 -5.309 1 96.56 113 GLU B N 1
ATOM 2454 C CA . GLU B 1 113 ? 5.434 9.625 -5.82 1 96.56 113 GLU B CA 1
ATOM 2455 C C . GLU B 1 113 ? 6.34 10.188 -4.73 1 96.56 113 GLU B C 1
ATOM 2457 O O . GLU B 1 113 ? 7.492 10.531 -4.992 1 96.56 113 GLU B O 1
ATOM 2462 N N . GLY B 1 114 ? 5.781 10.344 -3.541 1 95.88 114 GLY B N 1
ATOM 2463 C CA . GLY B 1 114 ? 6.59 10.773 -2.414 1 95.88 114 GLY B CA 1
ATOM 2464 C C . GLY B 1 114 ? 7.75 9.844 -2.117 1 95.88 114 GLY B C 1
ATOM 2465 O O . GLY B 1 114 ? 8.867 10.289 -1.851 1 95.88 114 GLY B O 1
ATOM 2466 N N . PHE B 1 115 ? 7.512 8.609 -2.221 1 95.75 115 PHE B N 1
ATOM 2467 C CA . PHE B 1 115 ? 8.562 7.617 -2.031 1 95.75 115 PHE B CA 1
ATOM 2468 C C . PHE B 1 115 ? 9.68 7.809 -3.047 1 95.75 115 PHE B C 1
ATOM 2470 O O . PHE B 1 115 ? 10.859 7.84 -2.682 1 95.75 115 PHE B O 1
ATOM 2477 N N . LEU B 1 116 ? 9.32 7.938 -4.316 1 93.75 116 LEU B N 1
ATOM 2478 C CA . LEU B 1 116 ? 10.305 8.086 -5.375 1 93.75 116 LEU B CA 1
ATOM 2479 C C . LEU B 1 116 ? 11.133 9.352 -5.172 1 93.75 116 LEU B C 1
ATOM 2481 O O . LEU B 1 116 ? 12.352 9.352 -5.391 1 93.75 116 LEU B O 1
ATOM 2485 N N . THR B 1 117 ? 10.43 10.414 -4.785 1 93.31 117 THR B N 1
ATOM 2486 C CA . THR B 1 117 ? 11.117 11.68 -4.551 1 93.31 117 THR B CA 1
ATOM 2487 C C . THR B 1 117 ? 12.125 11.547 -3.412 1 93.31 117 THR B C 1
ATOM 2489 O O . THR B 1 117 ? 13.266 12.008 -3.527 1 93.31 117 THR B O 1
ATOM 2492 N N . GLN B 1 118 ? 11.711 10.945 -2.326 1 91.56 118 GLN B N 1
ATOM 2493 C CA . GLN B 1 118 ? 12.594 10.75 -1.184 1 91.56 118 GLN B CA 1
ATOM 2494 C C . GLN B 1 118 ? 13.773 9.852 -1.55 1 91.56 118 GLN B C 1
ATOM 2496 O O . GLN B 1 118 ? 14.898 10.086 -1.112 1 91.56 118 GLN B O 1
ATOM 2501 N N . LYS B 1 119 ? 13.477 8.805 -2.285 1 88.75 119 LYS B N 1
ATOM 2502 C CA . LYS B 1 119 ? 14.531 7.918 -2.768 1 88.75 119 LYS B CA 1
ATOM 2503 C C . LYS B 1 119 ? 15.594 8.695 -3.541 1 88.75 119 LYS B C 1
ATOM 2505 O O . LYS B 1 119 ? 16.781 8.484 -3.34 1 88.75 119 LYS B O 1
ATOM 2510 N N . LYS B 1 120 ? 15.156 9.477 -4.395 1 87.62 120 LYS B N 1
ATOM 2511 C CA . LYS B 1 120 ? 16.078 10.281 -5.188 1 87.62 120 LYS B CA 1
ATOM 2512 C C . LYS B 1 120 ? 16.938 11.172 -4.297 1 87.62 120 LYS B C 1
ATOM 2514 O O . LYS B 1 120 ? 18.156 11.281 -4.512 1 87.62 120 LYS B O 1
ATOM 2519 N N . LYS B 1 121 ? 16.375 11.797 -3.311 1 86.31 121 LYS B N 1
ATOM 2520 C CA . LYS B 1 121 ? 17.109 12.641 -2.373 1 86.31 121 LYS B CA 1
ATOM 2521 C C . LYS B 1 121 ? 18.156 11.836 -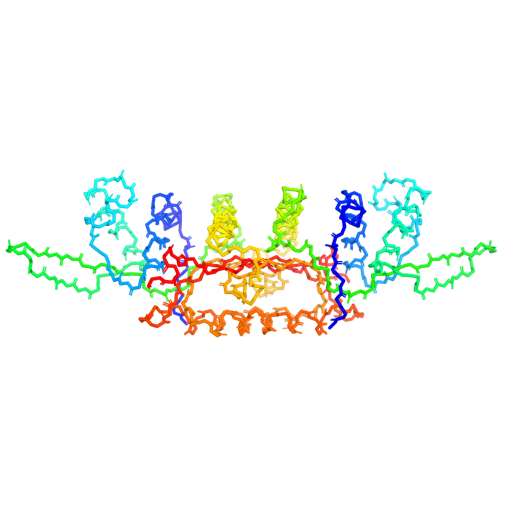1.608 1 86.31 121 LYS B C 1
ATOM 2523 O O . LYS B 1 121 ? 19.266 12.305 -1.393 1 86.31 121 LYS B O 1
ATOM 2528 N N . TYR B 1 122 ? 17.719 10.719 -1.199 1 80.94 122 TYR B N 1
ATOM 2529 C CA . TYR B 1 122 ? 18.609 9.836 -0.462 1 80.94 122 TYR B CA 1
ATOM 2530 C C . TYR B 1 122 ? 19.797 9.422 -1.325 1 80.94 122 TYR B C 1
ATOM 2532 O O . TYR B 1 122 ? 20.938 9.352 -0.843 1 80.94 122 TYR B O 1
ATOM 2540 N N . LEU B 1 123 ? 19.578 9.094 -2.537 1 78.06 123 LEU B N 1
ATOM 2541 C CA . LEU B 1 123 ? 20.625 8.625 -3.451 1 78.06 123 LEU B CA 1
ATOM 2542 C C . LEU B 1 123 ? 21.594 9.758 -3.789 1 78.06 123 LEU B C 1
ATOM 2544 O O . LEU B 1 123 ? 22.781 9.516 -4.023 1 78.06 123 LEU B O 1
ATOM 2548 N N . GLU B 1 124 ? 21.109 10.891 -3.9 1 78.44 124 GLU B N 1
ATOM 2549 C CA . GLU B 1 124 ? 21.953 12.047 -4.195 1 78.44 124 GLU B CA 1
ATOM 2550 C C . GLU B 1 124 ? 22.844 12.391 -3.01 1 78.44 124 GLU B C 1
ATOM 2552 O O . GLU B 1 124 ? 23.969 12.859 -3.193 1 78.44 124 GLU B O 1
ATOM 2557 N N . ARG B 1 125 ? 22.359 12.305 -1.874 1 74.88 125 ARG B N 1
ATOM 2558 C CA . ARG B 1 125 ? 23.109 12.664 -0.677 1 74.88 125 ARG B CA 1
ATOM 2559 C C . ARG B 1 125 ? 24.109 11.578 -0.317 1 74.88 125 ARG B C 1
ATOM 2561 O O . ARG B 1 125 ? 25.219 11.875 0.146 1 74.88 125 ARG B O 1
ATOM 2568 N N . TYR B 1 126 ? 23.609 10.398 -0.267 1 63.38 126 TYR B N 1
ATOM 2569 C CA . TYR B 1 126 ? 24.469 9.32 0.217 1 63.38 126 TYR B CA 1
ATOM 2570 C C . TYR B 1 126 ? 25.188 8.633 -0.937 1 63.38 126 TYR B C 1
ATOM 2572 O O . TYR B 1 126 ? 24.578 8.32 -1.96 1 63.38 126 TYR B O 1
ATOM 2580 N N . ASP B 1 127 ? 26.391 9.094 -1.258 1 57.31 127 ASP B N 1
ATOM 2581 C CA . ASP B 1 127 ? 27.188 8.312 -2.199 1 57.31 127 ASP B CA 1
ATOM 2582 C C . ASP B 1 127 ? 26.938 6.816 -2.02 1 57.31 127 ASP B C 1
ATOM 2584 O O . ASP B 1 127 ? 26.641 6.359 -0.916 1 57.31 127 ASP B O 1
ATOM 2588 N N . SER B 1 128 ? 26.688 5.992 -3.199 1 51.09 128 SER B N 1
ATOM 2589 C CA . SER B 1 128 ? 26.406 4.57 -3.35 1 51.09 128 SER B CA 1
ATOM 2590 C C . SER B 1 128 ? 27.016 3.762 -2.211 1 51.09 128 SER B C 1
ATOM 2592 O O . SER B 1 128 ? 26.797 2.553 -2.111 1 51.09 128 SER B O 1
ATOM 2594 N N . ALA B 1 129 ? 27.938 4.352 -1.465 1 46.12 129 ALA B N 1
ATOM 2595 C CA . ALA B 1 129 ? 28.891 3.469 -0.775 1 46.12 129 ALA B CA 1
ATOM 2596 C C . ALA B 1 129 ? 28.297 2.963 0.539 1 46.12 129 ALA B C 1
ATOM 2598 O O . ALA B 1 129 ? 28.828 2.025 1.143 1 46.12 129 ALA B O 1
ATOM 2599 N N . GLU B 1 130 ? 27.359 3.711 1.267 1 51.75 130 GLU B N 1
ATOM 2600 C CA . GLU B 1 130 ? 27.062 3.055 2.539 1 51.75 130 GLU B CA 1
ATOM 2601 C C . GLU B 1 130 ? 25.656 2.453 2.541 1 51.75 130 GLU B C 1
ATOM 2603 O O . GLU B 1 130 ? 24.672 3.17 2.715 1 51.75 130 GLU B O 1
ATOM 2608 N N . PRO B 1 131 ? 25.422 1.253 2.311 1 50.66 131 PRO B N 1
ATOM 2609 C CA . PRO B 1 131 ? 24.203 0.428 2.256 1 50.66 131 PRO B CA 1
ATOM 2610 C C . PRO B 1 131 ? 23.312 0.612 3.48 1 50.66 131 PRO B C 1
ATOM 2612 O O . PRO B 1 131 ? 22.094 0.426 3.395 1 50.66 131 PRO B O 1
ATOM 2615 N N . GLU B 1 132 ? 23.938 0.821 4.672 1 51.62 132 GLU B N 1
ATOM 2616 C CA . GLU B 1 132 ? 23.188 0.832 5.93 1 51.62 132 GLU B CA 1
ATOM 2617 C C . GLU B 1 132 ? 22.156 1.953 5.949 1 51.62 132 GLU B C 1
ATOM 2619 O O . GLU B 1 132 ? 21.141 1.846 6.625 1 51.62 132 GLU B O 1
ATOM 2624 N N . SER B 1 133 ? 22.359 3.002 5.164 1 54.03 133 SER B N 1
ATOM 2625 C CA . SER B 1 133 ? 21.594 4.246 5.223 1 54.03 133 SER B CA 1
ATOM 2626 C C . SER B 1 133 ? 20.25 4.105 4.52 1 54.03 133 SER B C 1
ATOM 2628 O O . SER B 1 133 ? 19.281 4.777 4.879 1 54.03 133 SER B O 1
ATOM 2630 N N . THR B 1 134 ? 20.172 3.1 3.689 1 58.59 134 THR B N 1
ATOM 2631 C CA . THR B 1 134 ? 18.922 2.99 2.939 1 58.59 134 THR B CA 1
ATOM 2632 C C . THR B 1 134 ? 17.828 2.375 3.801 1 58.59 134 THR B C 1
ATOM 2634 O O . THR B 1 134 ? 16.656 2.363 3.412 1 58.59 134 THR B O 1
ATOM 2637 N N . SER B 1 135 ? 18.344 1.989 5.012 1 63.44 135 SER B N 1
ATOM 2638 C CA . SER B 1 135 ? 17.375 1.314 5.863 1 63.44 135 SER B CA 1
ATOM 2639 C C . SER B 1 135 ? 16.359 2.299 6.426 1 63.44 135 SER B C 1
ATOM 2641 O O . SER B 1 135 ? 15.281 1.896 6.883 1 63.44 135 SER B O 1
ATOM 2643 N N . ASN B 1 136 ? 16.594 3.588 6.164 1 78.69 136 ASN B N 1
ATOM 2644 C CA . ASN B 1 136 ? 15.688 4.559 6.766 1 78.69 136 ASN B CA 1
ATOM 2645 C C . ASN B 1 136 ? 14.727 5.137 5.734 1 78.69 136 ASN B C 1
ATOM 2647 O O . ASN B 1 136 ? 13.844 5.934 6.078 1 78.69 136 ASN B O 1
ATOM 2651 N N . LEU B 1 137 ? 14.867 4.738 4.543 1 85.88 137 LEU B N 1
ATOM 2652 C CA . LEU B 1 137 ? 14.016 5.273 3.486 1 85.88 137 LEU B CA 1
ATOM 2653 C C . LEU B 1 137 ? 12.609 4.695 3.578 1 85.88 137 LEU B C 1
ATOM 2655 O O . LEU B 1 137 ? 11.625 5.434 3.51 1 85.88 137 LEU B O 1
ATOM 2659 N N . GLY B 1 138 ? 12.484 3.465 3.793 1 92.5 138 GLY B N 1
ATOM 2660 C CA . GLY B 1 138 ? 11.227 2.738 3.715 1 92.5 138 GLY B CA 1
ATOM 2661 C C . GLY B 1 138 ? 11.234 1.652 2.654 1 92.5 138 GLY B C 1
ATOM 2662 O O . GLY B 1 138 ? 12.297 1.225 2.201 1 92.5 138 GLY B O 1
ATOM 2663 N N . ASP B 1 139 ? 10.117 1.127 2.314 1 94.5 139 ASP B N 1
ATOM 2664 C CA . ASP B 1 139 ? 10.031 0.012 1.377 1 94.5 139 ASP B CA 1
ATOM 2665 C C . ASP B 1 139 ? 8.648 -0.062 0.733 1 94.5 139 ASP B C 1
ATOM 2667 O O . ASP B 1 139 ? 7.715 0.609 1.177 1 94.5 139 ASP B O 1
ATOM 2671 N N . ILE B 1 140 ? 8.602 -0.732 -0.361 1 96.69 140 ILE B N 1
ATOM 2672 C CA . ILE B 1 140 ? 7.352 -1.103 -1.016 1 96.69 140 ILE B CA 1
ATOM 2673 C C . ILE B 1 140 ? 7.242 -2.623 -1.094 1 96.69 140 ILE B C 1
ATOM 2675 O O . ILE B 1 140 ? 8.18 -3.299 -1.53 1 96.69 140 ILE B O 1
ATOM 2679 N N . LEU B 1 141 ? 6.164 -3.217 -0.635 1 97 141 LEU B N 1
ATOM 2680 C CA . LEU B 1 141 ? 5.895 -4.648 -0.65 1 97 141 LEU B CA 1
ATOM 2681 C C . LEU B 1 141 ? 4.641 -4.957 -1.46 1 97 141 LEU B C 1
ATOM 2683 O O . LEU B 1 141 ? 3.592 -4.344 -1.246 1 97 141 LEU B O 1
ATOM 2687 N N . THR B 1 142 ? 4.742 -5.797 -2.414 1 97.69 142 THR B N 1
ATOM 2688 C CA . THR B 1 142 ? 3.584 -6.273 -3.166 1 97.69 142 THR B CA 1
ATOM 2689 C C . THR B 1 142 ? 3.59 -7.793 -3.266 1 97.69 142 THR B C 1
ATOM 2691 O O . THR B 1 142 ? 4.652 -8.422 -3.244 1 97.69 142 THR B O 1
ATOM 2694 N N . GLY B 1 143 ? 2.391 -8.414 -3.303 1 97.31 143 GLY B N 1
ATOM 2695 C CA . GLY B 1 143 ? 2.354 -9.859 -3.469 1 97.31 143 GLY B CA 1
ATOM 2696 C C . GLY B 1 143 ? 1.021 -10.469 -3.08 1 97.31 143 GLY B C 1
ATOM 2697 O O . GLY B 1 143 ? 0.005 -9.773 -3.031 1 97.31 143 GLY B O 1
ATOM 2698 N N . VAL B 1 144 ? 1.06 -11.789 -2.949 1 97.75 144 VAL B N 1
ATOM 2699 C CA . VAL B 1 144 ? -0.1 -12.586 -2.559 1 97.75 144 VAL B CA 1
ATOM 2700 C C . VAL B 1 144 ? 0.235 -13.414 -1.321 1 97.75 144 VAL B C 1
ATOM 2702 O O . VAL B 1 144 ? 1.327 -13.977 -1.222 1 97.75 144 VAL B O 1
ATOM 2705 N N . ILE B 1 145 ? -0.67 -13.422 -0.399 1 97.62 145 ILE B N 1
ATOM 2706 C CA . ILE B 1 145 ? -0.61 -14.312 0.754 1 97.62 145 ILE B CA 1
ATOM 2707 C C . ILE B 1 145 ? -1.928 -15.07 0.89 1 97.62 145 ILE B C 1
ATOM 2709 O O . ILE B 1 145 ? -2.889 -14.789 0.17 1 97.62 145 ILE B O 1
ATOM 2713 N N . HIS B 1 146 ? -1.937 -16.016 1.716 1 97.56 146 HIS B N 1
ATOM 2714 C CA . HIS B 1 146 ? -3.121 -16.844 1.904 1 97.56 146 HIS B CA 1
ATOM 2715 C C . HIS B 1 146 ? -3.604 -16.797 3.35 1 97.56 146 HIS B C 1
ATOM 2717 O O . HIS B 1 146 ? -2.881 -17.203 4.266 1 97.56 146 HIS B O 1
ATOM 2723 N N . LEU B 1 147 ? -4.848 -16.312 3.461 1 96.75 147 LEU B N 1
ATOM 2724 C CA . LEU B 1 147 ? -5.406 -16.078 4.785 1 96.75 147 LEU B CA 1
ATOM 2725 C C . LEU B 1 147 ? -6.758 -16.766 4.941 1 96.75 147 LEU B C 1
ATOM 2727 O O . LEU B 1 147 ? -7.539 -16.828 3.988 1 96.75 147 LEU B O 1
ATOM 2731 N N . SER B 1 148 ? -6.996 -17.234 6.18 1 92.56 148 SER B N 1
ATOM 2732 C CA . SER B 1 148 ? -8.352 -17.625 6.543 1 92.56 148 SER B CA 1
ATOM 2733 C C . SER B 1 148 ? -9.25 -16.422 6.773 1 92.56 148 SER B C 1
ATOM 2735 O O . SER B 1 148 ? -8.766 -15.281 6.812 1 92.56 148 SER B O 1
ATOM 2737 N N . GLU B 1 149 ? -10.578 -16.625 6.91 1 81.56 149 GLU B N 1
ATOM 2738 C CA . GLU B 1 149 ? -11.523 -15.531 7.109 1 81.56 149 GLU B CA 1
ATOM 2739 C C . GLU B 1 149 ? -11.133 -14.68 8.312 1 81.56 149 GLU B C 1
ATOM 2741 O O . GLU B 1 149 ? -11.117 -13.453 8.234 1 81.56 149 GLU B O 1
ATOM 2746 N N . GLY B 1 150 ? -10.773 -15.227 9.32 1 89.81 150 GLY B N 1
ATOM 2747 C CA . GLY B 1 150 ? -10.398 -14.5 10.523 1 89.81 150 GLY B CA 1
ATOM 2748 C C . GLY B 1 150 ? -9.031 -13.859 10.43 1 89.81 150 GLY B C 1
ATOM 2749 O O . GLY B 1 150 ? -8.789 -12.797 11.016 1 89.81 150 GLY B O 1
ATOM 2750 N N . GLU B 1 151 ? -8.133 -14.352 9.609 1 94.44 151 GLU B N 1
ATOM 2751 C CA . GLU B 1 151 ? -6.75 -13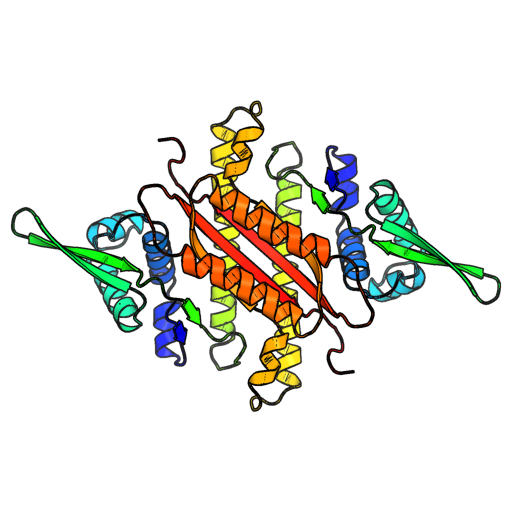.883 9.531 1 94.44 151 GLU B CA 1
ATOM 2752 C C . GLU B 1 151 ? -6.652 -12.57 8.773 1 94.44 151 GLU B C 1
ATOM 2754 O O . GLU B 1 151 ? -5.789 -11.734 9.062 1 94.44 151 GLU B O 1
ATOM 2759 N N . GLY B 1 152 ? -7.496 -12.367 7.762 1 93.38 152 GLY B N 1
ATOM 2760 C CA . GLY B 1 152 ? -7.535 -11.078 7.09 1 93.38 152 GLY B CA 1
ATOM 2761 C C . GLY B 1 152 ? -7.84 -9.93 8.031 1 93.38 152 GLY B C 1
ATOM 2762 O O . GLY B 1 152 ? -7.137 -8.914 8.023 1 93.38 152 GLY B O 1
ATOM 2763 N N . LYS B 1 153 ? -8.836 -10.117 8.852 1 92.56 153 LYS B N 1
ATOM 2764 C CA . LYS B 1 153 ? -9.203 -9.117 9.852 1 92.56 153 LYS B CA 1
ATOM 2765 C C . LYS B 1 153 ? -8.078 -8.922 10.867 1 92.56 153 LYS B C 1
ATOM 2767 O O . LYS B 1 153 ? -7.809 -7.797 11.289 1 92.56 153 LYS B O 1
ATOM 2772 N N . GLU B 1 154 ? -7.477 -10 11.18 1 94.44 154 GLU B N 1
ATOM 2773 C CA . GLU B 1 154 ? -6.375 -9.953 12.141 1 94.44 154 GLU B CA 1
ATOM 2774 C C . GLU B 1 154 ? -5.227 -9.094 11.625 1 94.44 154 GLU B C 1
ATOM 2776 O O . GLU B 1 154 ? -4.684 -8.266 12.359 1 94.44 154 GLU B O 1
ATOM 2781 N N . LEU B 1 155 ? -4.816 -9.297 10.406 1 95.5 155 LEU B N 1
ATOM 2782 C CA . LEU B 1 155 ? -3.73 -8.523 9.812 1 95.5 155 LEU B CA 1
ATOM 2783 C C . LEU B 1 155 ? -4.078 -7.039 9.773 1 95.5 155 LEU B C 1
ATOM 2785 O O . LEU B 1 155 ? -3.262 -6.195 10.148 1 95.5 155 LEU B O 1
ATOM 2789 N N . LEU B 1 156 ? -5.285 -6.719 9.391 1 94.88 156 LEU B N 1
ATOM 2790 C CA . LEU B 1 156 ? -5.719 -5.328 9.312 1 94.88 156 LEU B CA 1
ATOM 2791 C C . LEU B 1 156 ? -5.723 -4.684 10.695 1 94.88 156 LEU B C 1
ATOM 2793 O O . LEU B 1 156 ? -5.289 -3.539 10.852 1 94.88 156 LEU B O 1
ATOM 2797 N N . MET B 1 157 ? -6.203 -5.398 11.695 1 94.94 157 MET B N 1
ATOM 2798 C CA . MET B 1 157 ? -6.238 -4.883 13.055 1 94.94 157 MET B CA 1
ATOM 2799 C C . MET B 1 157 ? -4.828 -4.652 13.594 1 94.94 157 MET B C 1
ATOM 2801 O O . MET B 1 157 ? -4.566 -3.645 14.25 1 94.94 157 MET B O 1
ATOM 2805 N N . MET B 1 158 ? -3.973 -5.582 13.266 1 95.88 158 MET B N 1
ATOM 2806 C CA . MET B 1 158 ? -2.58 -5.457 13.68 1 95.88 158 MET B CA 1
ATOM 2807 C C . MET B 1 158 ? -1.953 -4.188 13.125 1 95.88 158 MET B C 1
ATOM 2809 O O . MET B 1 158 ? -1.314 -3.428 13.852 1 95.88 158 MET B O 1
ATOM 2813 N N . ILE B 1 159 ? -2.148 -3.949 11.875 1 96.38 159 ILE B N 1
ATOM 2814 C CA . ILE B 1 159 ? -1.561 -2.797 11.203 1 96.38 159 ILE B CA 1
ATOM 2815 C C . ILE B 1 159 ? -2.213 -1.514 11.711 1 96.38 159 ILE B C 1
ATOM 2817 O O . ILE B 1 159 ? -1.521 -0.567 12.102 1 96.38 159 ILE B O 1
ATOM 2821 N N . THR B 1 160 ? -3.547 -1.494 11.789 1 96.31 160 THR B N 1
ATOM 2822 C CA . THR B 1 160 ? -4.273 -0.304 12.219 1 96.31 160 THR B CA 1
ATOM 2823 C C . THR B 1 160 ? -3.898 0.071 13.656 1 96.31 160 THR B C 1
ATOM 2825 O O . THR B 1 160 ? -3.744 1.252 13.969 1 96.31 160 THR B O 1
ATOM 2828 N N . ASP B 1 161 ? -3.77 -0.911 14.508 1 96.56 161 ASP B N 1
ATOM 2829 C CA . ASP B 1 161 ? -3.385 -0.658 15.891 1 96.56 161 ASP B CA 1
ATOM 2830 C C . ASP B 1 161 ? -2.014 0.01 15.969 1 96.56 161 ASP B C 1
ATOM 2832 O O . ASP B 1 161 ? -1.818 0.954 16.734 1 96.56 161 ASP B O 1
ATOM 2836 N N . TYR B 1 162 ? -1.07 -0.483 15.219 1 97.5 162 TYR B N 1
ATOM 2837 C CA . TYR B 1 162 ? 0.262 0.109 15.203 1 97.5 162 TYR B CA 1
ATOM 2838 C C . TYR B 1 162 ? 0.212 1.549 14.703 1 97.5 162 TYR B C 1
ATOM 2840 O O . TYR B 1 162 ? 0.844 2.436 15.289 1 97.5 162 TYR B O 1
ATOM 2848 N N . LEU B 1 163 ? -0.539 1.751 13.586 1 96.94 163 LEU B N 1
ATOM 2849 C CA . LEU B 1 163 ? -0.66 3.08 12.992 1 96.94 163 LEU B CA 1
ATOM 2850 C C . LEU B 1 163 ? -1.277 4.059 13.984 1 96.94 163 LEU B C 1
ATOM 2852 O O . LEU B 1 163 ? -0.791 5.184 14.141 1 96.94 163 LEU B O 1
ATOM 2856 N N . ASP B 1 164 ? -2.299 3.621 14.742 1 96.44 164 ASP B N 1
ATOM 2857 C CA . ASP B 1 164 ? -2.984 4.461 15.719 1 96.44 164 ASP B CA 1
ATOM 2858 C C . ASP B 1 164 ? -2.045 4.867 16.844 1 96.44 164 ASP B C 1
ATOM 2860 O O . ASP B 1 164 ? -2.047 6.023 17.281 1 96.44 164 ASP B O 1
ATOM 2864 N N . ARG B 1 165 ? -1.139 4.035 17.297 1 96.81 165 ARG B N 1
ATOM 2865 C CA . ARG B 1 165 ? -0.226 4.273 18.406 1 96.81 165 ARG B CA 1
ATOM 2866 C C . ARG B 1 165 ? 0.872 5.254 18.016 1 96.81 165 ARG B C 1
ATOM 2868 O O . ARG B 1 165 ? 1.509 5.859 18.891 1 96.81 165 ARG B O 1
ATOM 2875 N N . HIS B 1 166 ? 1.021 5.41 16.688 1 97.44 166 HIS B N 1
ATOM 2876 C CA . HIS B 1 166 ? 2.141 6.227 16.234 1 97.44 166 HIS B CA 1
ATOM 2877 C C . HIS B 1 166 ? 1.657 7.41 15.398 1 97.44 166 HIS B C 1
ATOM 2879 O O . HIS B 1 166 ? 2.41 7.953 14.586 1 97.44 166 HIS B O 1
ATOM 2885 N N . ALA B 1 167 ? 0.41 7.801 15.617 1 96.06 167 ALA B N 1
ATOM 2886 C CA . ALA B 1 167 ? -0.214 8.844 14.805 1 96.06 167 ALA B CA 1
ATOM 2887 C C . ALA B 1 167 ? 0.261 10.227 15.234 1 96.06 167 ALA B C 1
ATOM 2889 O O . ALA B 1 167 ? 0.323 11.148 14.414 1 96.06 167 ALA B O 1
ATOM 2890 N N . ILE B 1 168 ? 0.606 10.352 16.484 1 95.25 168 ILE B N 1
ATOM 2891 C CA . ILE B 1 168 ? 0.875 11.672 17.047 1 95.25 168 ILE B CA 1
ATOM 2892 C C . ILE B 1 168 ? 2.361 11.992 16.922 1 95.25 168 ILE B C 1
ATOM 2894 O O . ILE B 1 168 ? 3.215 11.18 17.281 1 95.25 168 ILE B O 1
ATOM 2898 N N . PRO B 1 169 ? 2.693 13.141 16.422 1 95.56 169 PRO B N 1
ATOM 2899 C CA . PRO B 1 169 ? 4.094 13.531 16.25 1 95.56 169 PRO B CA 1
ATOM 2900 C C . PRO B 1 169 ? 4.816 13.742 17.578 1 95.56 169 PRO B C 1
ATOM 2902 O O . PRO B 1 169 ? 4.172 13.938 18.609 1 95.56 169 PRO B O 1
ATOM 2905 N N . SER B 1 170 ? 6.125 13.648 17.531 1 92.75 170 SER B N 1
ATOM 2906 C CA . SER B 1 170 ? 7.039 13.992 18.625 1 92.75 170 SER B CA 1
ATOM 2907 C C . SER B 1 170 ? 8.367 14.516 18.078 1 92.75 170 SER B C 1
ATOM 2909 O O . SER B 1 170 ? 8.68 14.328 16.906 1 92.75 170 SER B O 1
ATOM 2911 N N . GLU B 1 171 ? 9.109 15.125 18.938 1 90.31 171 GLU B N 1
ATOM 2912 C CA . GLU B 1 171 ? 10.359 15.766 18.531 1 90.31 171 GLU B CA 1
ATOM 2913 C C . GLU B 1 171 ? 11.352 14.742 18 1 90.31 171 GLU B C 1
ATOM 2915 O O . GLU B 1 171 ? 12.094 15.023 17.062 1 90.31 171 GLU B O 1
ATOM 2920 N N . GLU B 1 172 ? 11.344 13.562 18.469 1 91.31 172 GLU B N 1
ATOM 2921 C CA . GLU B 1 172 ? 12.359 12.562 18.156 1 91.31 172 GLU B CA 1
ATOM 2922 C C . GLU B 1 172 ? 11.953 11.727 16.953 1 91.31 172 GLU B C 1
ATOM 2924 O O . GLU B 1 172 ? 12.742 10.914 16.453 1 91.31 172 GLU B O 1
ATOM 2929 N N . LYS B 1 173 ? 10.781 11.961 16.484 1 95 173 LYS B N 1
ATOM 2930 C CA . LYS B 1 173 ? 10.266 11.125 15.406 1 95 173 LYS B CA 1
ATOM 2931 C C . LYS B 1 173 ? 10.188 11.906 14.094 1 95 173 LYS B C 1
ATOM 2933 O O . LYS B 1 173 ? 10.211 13.133 14.102 1 95 173 LYS B O 1
ATOM 2938 N N . SER B 1 174 ? 10.188 11.164 13.016 1 95.62 174 SER B N 1
ATOM 2939 C CA . SER B 1 174 ? 9.992 11.711 11.68 1 95.62 174 SER B CA 1
ATOM 2940 C C . SER B 1 174 ? 8.664 11.258 11.086 1 95.62 174 SER B C 1
ATOM 2942 O O . SER B 1 174 ? 8.172 10.18 11.414 1 95.62 174 SER B O 1
ATOM 2944 N N . PRO B 1 175 ? 8.125 12.094 10.258 1 97 175 PRO B N 1
ATOM 2945 C CA . PRO B 1 175 ? 6.898 11.672 9.578 1 97 175 PRO B CA 1
ATOM 2946 C C . PRO B 1 175 ? 7.141 10.555 8.562 1 97 175 PRO B C 1
ATOM 2948 O O . PRO B 1 175 ? 8.094 10.625 7.785 1 97 175 PRO B O 1
ATOM 2951 N N . TRP B 1 176 ? 6.363 9.555 8.633 1 97.25 176 TRP B N 1
ATOM 2952 C CA . TRP B 1 176 ? 6.332 8.469 7.656 1 97.25 176 TRP B CA 1
ATOM 2953 C C . TRP B 1 176 ? 4.977 8.398 6.961 1 97.25 176 TRP B C 1
ATOM 2955 O O . TRP B 1 176 ? 3.932 8.43 7.617 1 97.25 176 TRP B O 1
ATOM 2965 N N . GLU B 1 177 ? 4.992 8.367 5.645 1 97.94 177 GLU B N 1
ATOM 2966 C CA . GLU B 1 177 ? 3.76 8.227 4.875 1 97.94 177 GLU B CA 1
ATOM 2967 C C . GLU B 1 177 ? 3.545 6.785 4.434 1 97.94 177 GLU B C 1
ATOM 2969 O O . GLU B 1 177 ? 4.504 6.07 4.133 1 97.94 177 GLU B O 1
ATOM 2974 N N . TYR B 1 178 ? 2.256 6.379 4.453 1 98.38 178 TYR B N 1
ATOM 2975 C CA . TYR B 1 178 ? 1.965 5 4.078 1 98.38 178 TYR B CA 1
ATOM 2976 C C . TYR B 1 178 ? 0.729 4.926 3.188 1 98.38 178 TYR B C 1
ATOM 2978 O O . TYR B 1 178 ? -0.154 5.785 3.268 1 98.38 178 TYR B O 1
ATOM 2986 N N . ALA B 1 179 ? 0.64 3.98 2.332 1 98.62 179 ALA B N 1
ATOM 2987 C CA . ALA B 1 179 ? -0.516 3.486 1.59 1 98.62 179 ALA B CA 1
ATOM 2988 C C . ALA B 1 179 ? -0.535 1.96 1.559 1 98.62 179 ALA B C 1
ATOM 2990 O O . ALA B 1 179 ? 0.414 1.331 1.085 1 98.62 179 ALA B O 1
ATOM 2991 N N . PHE B 1 180 ? -1.584 1.365 2.158 1 98 180 PHE B N 1
ATOM 2992 C CA . PHE B 1 180 ? -1.714 -0.083 2.27 1 98 180 PHE B CA 1
ATOM 2993 C C . PHE B 1 180 ? -3.008 -0.562 1.621 1 98 180 PHE B C 1
ATOM 2995 O O . PHE B 1 180 ? -4.094 -0.086 1.964 1 98 180 PHE B O 1
ATOM 3002 N N . ILE B 1 181 ? -2.885 -1.44 0.659 1 98.12 181 ILE B N 1
ATOM 3003 C CA . ILE B 1 181 ? -4.02 -2.143 0.071 1 98.12 181 ILE B CA 1
ATOM 3004 C C . ILE B 1 181 ? -3.965 -3.621 0.451 1 98.12 181 ILE B C 1
ATOM 3006 O O . ILE B 1 181 ? -2.922 -4.266 0.316 1 98.12 181 ILE B O 1
ATOM 3010 N N . LEU B 1 182 ? -4.953 -4.152 0.997 1 97.38 182 LEU B N 1
ATOM 3011 C CA . LEU B 1 182 ? -5.129 -5.574 1.275 1 97.38 182 LEU B CA 1
ATOM 3012 C C . LEU B 1 182 ? -6.551 -6.023 0.954 1 97.38 182 LEU B C 1
ATOM 3014 O O . LEU B 1 182 ? -7.516 -5.434 1.444 1 97.38 182 LEU B O 1
ATOM 3018 N N . TYR B 1 183 ? -6.691 -7.078 0.104 1 95.81 183 TYR B N 1
ATOM 3019 C CA . TYR B 1 183 ? -8.055 -7.512 -0.184 1 95.81 183 TYR B CA 1
ATOM 3020 C C . TYR B 1 183 ? -8.102 -9.008 -0.468 1 95.81 183 TYR B C 1
ATOM 3022 O O . TYR B 1 183 ? -7.113 -9.594 -0.914 1 95.81 183 TYR B O 1
ATOM 3030 N N . ASN B 1 184 ? -9.242 -9.594 -0.183 1 95.5 184 ASN B N 1
ATOM 3031 C CA . ASN B 1 184 ? -9.523 -10.992 -0.507 1 95.5 184 ASN B CA 1
ATOM 3032 C C . ASN B 1 184 ? -9.742 -11.188 -2.006 1 95.5 184 ASN B C 1
ATOM 3034 O O . ASN B 1 184 ? -10.742 -10.727 -2.559 1 95.5 184 ASN B O 1
ATOM 3038 N N . ALA B 1 185 ? -8.852 -11.898 -2.664 1 95.12 185 ALA B N 1
ATOM 3039 C CA . ALA B 1 185 ? -8.852 -12.023 -4.121 1 95.12 185 ALA B CA 1
ATOM 3040 C C . ALA B 1 185 ? -9.531 -13.32 -4.551 1 95.12 185 ALA B C 1
ATOM 3042 O O . ALA B 1 185 ? -9.359 -13.766 -5.691 1 95.12 185 ALA B O 1
ATOM 3043 N N . GLU B 1 186 ? -10.234 -13.922 -3.67 1 90.31 186 GLU B N 1
ATOM 3044 C CA . GLU B 1 186 ? -10.898 -15.18 -3.998 1 90.31 186 GLU B CA 1
ATOM 3045 C C . GLU B 1 186 ? -11.969 -14.969 -5.07 1 90.31 186 GLU B C 1
ATOM 3047 O O . GLU B 1 186 ? -12.758 -14.031 -4.992 1 90.31 186 GLU B O 1
ATOM 3052 N N . GLU B 1 187 ? -11.875 -15.617 -6.238 1 76.19 187 GLU B N 1
ATOM 3053 C CA . GLU B 1 187 ? -12.797 -15.477 -7.363 1 76.19 187 GLU B CA 1
ATOM 3054 C C . GLU B 1 187 ? -14.234 -15.773 -6.941 1 76.19 187 GLU B C 1
ATOM 3056 O O . GLU B 1 187 ? -15.156 -15.047 -7.312 1 76.19 187 GLU B O 1
ATOM 3061 N N . ASN B 1 188 ? -14.469 -17.219 -6.359 1 62.81 188 ASN B N 1
ATOM 3062 C CA . ASN B 1 188 ? -15.812 -17.562 -5.902 1 62.81 188 ASN B CA 1
ATOM 3063 C C . ASN B 1 188 ? -15.898 -17.594 -4.379 1 62.81 188 ASN B C 1
ATOM 3065 O O . ASN B 1 188 ? -15.82 -18.656 -3.768 1 62.81 188 ASN B O 1
ATOM 3069 N N . PRO B 1 189 ? -15.883 -16.5 -3.746 1 44.97 189 PRO B N 1
ATOM 3070 C CA . PRO B 1 189 ? -15.766 -16.562 -2.287 1 44.97 189 PRO B CA 1
ATOM 3071 C C . PRO B 1 189 ? -16.781 -17.516 -1.654 1 44.97 189 PRO B C 1
ATOM 3073 O O . PRO B 1 189 ? -16.5 -18.109 -0.608 1 44.97 189 PRO B O 1
ATOM 3076 N N . HIS B 1 190 ? -18.031 -17.562 -1.749 1 42.56 190 HIS B N 1
ATOM 3077 C CA . HIS B 1 190 ? -19 -18.422 -1.094 1 42.56 190 HIS B CA 1
ATOM 3078 C C . HIS B 1 190 ? -19.203 -19.719 -1.859 1 42.56 190 HIS B C 1
ATOM 3080 O O . HIS B 1 190 ? -20.062 -20.516 -1.52 1 42.56 190 HIS B O 1
ATOM 3086 N N . GLU B 1 191 ? -18.5 -20.078 -2.871 1 37.31 191 GLU B N 1
ATOM 3087 C CA . GLU B 1 191 ? -18.828 -21.438 -3.262 1 37.31 191 GLU B CA 1
ATOM 3088 C C . GLU B 1 191 ? -17.953 -22.453 -2.533 1 37.31 191 GLU B C 1
ATOM 3090 O O . GLU B 1 191 ? -16.766 -22.188 -2.301 1 37.31 191 GLU B O 1
#

pLDDT: mean 90.93, std 12.28, range [37.31, 98.69]

Solvent-accessible surface area (backbone atoms only — not comparable to full-atom values): 21184 Å² total; per-residue (Å²): 111,58,76,44,75,48,83,44,71,66,52,43,54,59,57,65,32,67,67,48,44,52,49,50,50,53,43,54,52,38,73,58,64,44,32,44,60,60,49,14,67,76,68,71,50,53,44,67,57,39,47,52,48,47,51,55,39,33,73,73,58,52,33,40,82,70,51,72,44,79,53,96,87,41,80,42,55,23,34,31,60,54,70,58,46,75,39,74,49,88,89,55,83,55,97,53,43,66,60,53,52,50,51,52,51,48,54,43,52,49,48,52,50,49,44,54,52,44,50,51,52,50,55,70,69,44,63,93,77,60,72,76,65,56,64,59,45,53,54,73,51,72,52,54,30,29,34,39,80,68,47,54,48,48,52,51,49,54,51,51,52,54,47,52,77,24,40,65,62,46,92,82,34,38,27,26,40,38,29,36,40,38,26,46,62,46,88,64,74,90,110,111,58,75,43,73,46,82,45,71,68,54,43,53,60,58,66,31,67,68,47,45,52,49,50,49,54,43,54,52,38,71,58,64,44,34,43,60,59,49,13,66,76,68,72,50,53,42,69,57,39,46,52,48,46,52,56,38,33,74,72,58,54,32,40,80,69,52,71,43,79,52,97,86,39,80,42,55,24,33,32,58,54,69,58,47,75,40,74,49,88,88,54,84,54,98,55,43,66,59,52,51,48,51,52,51,48,53,43,51,49,48,52,52,50,43,54,52,44,49,51,54,48,55,70,69,43,62,92,76,59,71,76,64,56,65,61,45,52,54,74,50,72,52,54,28,29,33,37,81,69,47,53,49,48,54,52,49,53,52,50,53,54,47,53,77,22,41,65,62,45,92,81,33,38,26,26,40,35,29,36,40,39,26,47,61,48,86,64,73,87,110